Protein AF-A0A7Y3DJR7-F1 (afdb_monomer_lite)

Secondary structure (DSSP, 8-state):
-HHHHHHHHHHHHHHHHHHHHHHHTTSTTT---TTSHHHHHHHS-HHHHHHHHHHHHHHHHHHHHHHHHHHHHHHHHH--HHHHHHHHHHHHHHHHHHHHHHHHHHHHHHHHHTT-----------------B-TTS-B--TT---S--PPPPPPPPPPPPP--------------TTS-EEEEPPTT--HHHHHHHHHHHHH------HHHHHHHHHHHHHHHTTTSTTS-TT---TT-EEEE----

Foldseek 3Di:
DVVLVVLVVVLVVLVVQLVVLVVVCPDPLQPQPPVCNPVCVVPHDPVSVVVNVVSVVSNVVSVVVNVVSVLVNCVVVVPDPVSVVVCVVCVVVVVVVVVVVVVVVVVVVCVVVVPPDDPPDDDDDDDDDDFDAPPVRDTDDPDDDDPDDDDDDDDDDDDDDDDDDDPPPPPPPQPALQAKDKDFDAPPDALLVVLQVVCCSN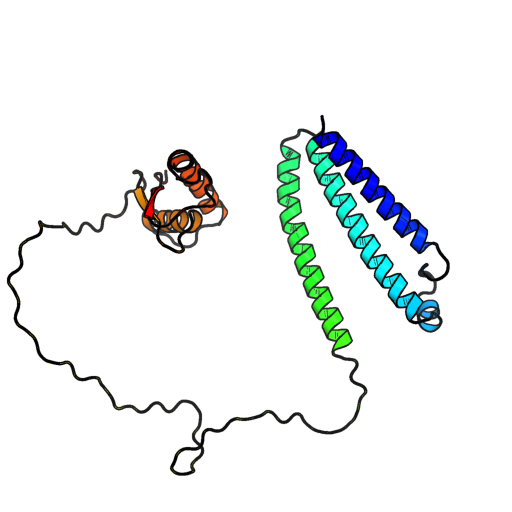VVDHDDDPVVSVVQ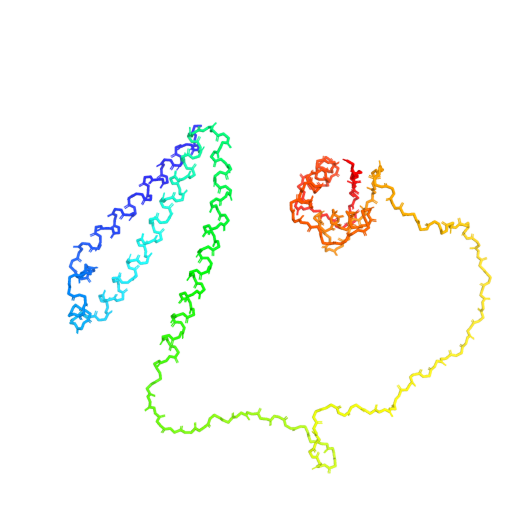SVVQCVQCCVPAPVSDSRDHDGRGMGIRHRDD

Structure (mmCIF, N/CA/C/O backbone):
data_AF-A0A7Y3DJR7-F1
#
_entry.id   AF-A0A7Y3DJR7-F1
#
loop_
_atom_site.group_PDB
_atom_site.id
_atom_site.type_symbol
_atom_site.label_atom_id
_atom_site.label_alt_id
_atom_site.label_comp_id
_atom_site.label_asym_id
_atom_site.label_entity_id
_atom_site.label_seq_id
_atom_site.pdbx_PDB_ins_code
_atom_site.Cartn_x
_atom_site.Cartn_y
_atom_site.Cartn_z
_atom_site.occupancy
_atom_site.B_iso_or_equiv
_atom_site.auth_seq_id
_atom_site.auth_comp_id
_atom_site.auth_asym_id
_atom_site.auth_atom_id
_atom_site.pdbx_PDB_model_num
ATOM 1 N N . MET A 1 1 ? 12.239 11.924 21.133 1.00 58.50 1 MET A N 1
ATOM 2 C CA . MET A 1 1 ? 13.452 12.533 20.530 1.00 58.50 1 MET A CA 1
ATOM 3 C C . MET A 1 1 ? 14.121 11.591 19.525 1.00 58.50 1 MET A C 1
ATOM 5 O O . MET A 1 1 ? 14.397 12.002 18.408 1.00 58.50 1 MET A O 1
ATOM 9 N N . THR A 1 2 ? 14.332 10.323 19.886 1.00 72.81 2 THR A N 1
ATOM 10 C CA . THR A 1 2 ? 15.002 9.284 19.077 1.00 72.81 2 THR A CA 1
ATOM 11 C C . THR A 1 2 ? 14.312 8.946 17.753 1.00 72.81 2 THR A C 1
ATOM 13 O O . THR A 1 2 ? 14.984 8.724 16.754 1.00 72.81 2 THR A O 1
ATOM 16 N N . GLU A 1 3 ? 12.983 8.942 17.712 1.00 70.38 3 GLU A N 1
ATOM 17 C CA . GLU A 1 3 ? 12.221 8.536 16.522 1.00 70.38 3 GLU A CA 1
ATOM 18 C C . GLU A 1 3 ? 12.285 9.559 15.378 1.00 70.38 3 GLU A C 1
ATOM 20 O O . GLU A 1 3 ? 12.526 9.198 14.229 1.00 70.38 3 GLU A O 1
ATOM 25 N N . ARG A 1 4 ? 12.201 10.857 15.703 1.00 72.12 4 ARG A N 1
ATOM 26 C CA . ARG A 1 4 ? 12.395 11.940 14.724 1.00 72.12 4 ARG A CA 1
ATOM 27 C C . ARG A 1 4 ? 13.805 11.923 14.135 1.00 72.12 4 ARG A C 1
ATOM 29 O O . ARG A 1 4 ? 13.947 12.093 12.933 1.00 72.12 4 ARG A O 1
ATOM 36 N N . LEU A 1 5 ? 14.817 11.651 14.965 1.00 76.25 5 LEU A N 1
ATOM 37 C CA . LEU A 1 5 ? 16.216 11.561 14.537 1.00 76.25 5 LEU A CA 1
ATOM 38 C C . LEU A 1 5 ? 16.450 10.383 13.573 1.00 76.25 5 LEU A C 1
ATOM 40 O O . LEU A 1 5 ? 17.175 10.517 12.589 1.00 76.25 5 LEU A O 1
ATOM 44 N N . ARG A 1 6 ? 15.801 9.238 13.833 1.00 78.38 6 ARG A N 1
ATOM 45 C CA . ARG A 1 6 ? 15.836 8.061 12.951 1.00 78.38 6 ARG A CA 1
ATOM 46 C C . ARG A 1 6 ? 15.192 8.349 11.598 1.00 78.38 6 ARG A C 1
ATOM 48 O O . ARG A 1 6 ? 15.785 8.020 10.579 1.00 78.38 6 ARG A O 1
ATOM 55 N N . LEU A 1 7 ? 14.033 9.008 11.585 1.00 76.44 7 LEU A N 1
ATOM 56 C CA . LEU A 1 7 ? 13.341 9.384 10.348 1.00 76.44 7 LEU A CA 1
ATOM 57 C C . LEU A 1 7 ? 14.148 10.380 9.514 1.00 76.44 7 LEU A C 1
ATOM 59 O O . LEU A 1 7 ? 14.289 10.193 8.311 1.00 76.44 7 LEU A O 1
ATOM 63 N N . THR A 1 8 ? 14.730 11.405 10.143 1.00 80.56 8 THR A N 1
ATOM 64 C CA . THR A 1 8 ? 15.602 12.350 9.431 1.00 80.56 8 THR A CA 1
ATOM 65 C C . THR A 1 8 ? 16.859 11.675 8.891 1.00 80.56 8 THR A C 1
ATOM 67 O O . THR A 1 8 ? 17.284 11.992 7.784 1.00 80.56 8 THR A O 1
ATOM 70 N N . GLY A 1 9 ? 17.436 10.727 9.639 1.00 81.75 9 GLY A N 1
ATOM 71 C CA . GLY A 1 9 ? 18.583 9.941 9.183 1.00 81.75 9 GLY A CA 1
ATOM 72 C C . GLY A 1 9 ? 18.244 9.049 7.988 1.00 81.75 9 GLY A C 1
ATOM 73 O O . GLY A 1 9 ? 19.009 8.997 7.030 1.00 81.75 9 GLY A O 1
ATOM 74 N N . LEU A 1 10 ? 17.073 8.406 8.009 1.00 79.56 10 LEU A N 1
ATOM 75 C CA . LEU A 1 10 ? 16.581 7.592 6.899 1.00 79.56 10 LEU A CA 1
ATOM 76 C C . LEU A 1 10 ? 16.337 8.442 5.643 1.00 79.56 10 LEU A C 1
ATOM 78 O O . LEU A 1 10 ? 16.779 8.077 4.562 1.00 79.56 10 LEU A O 1
ATOM 82 N N . LEU A 1 11 ? 15.707 9.609 5.793 1.00 80.56 11 LEU A N 1
ATOM 83 C CA . LEU A 1 11 ? 15.418 10.507 4.673 1.00 80.56 11 LEU A CA 1
ATOM 84 C C . LEU A 1 11 ? 16.710 11.061 4.050 1.00 80.56 11 LEU A C 1
ATOM 86 O O . LEU A 1 11 ? 16.848 11.084 2.832 1.00 80.56 11 LEU A O 1
ATOM 90 N N . MET A 1 12 ? 17.693 11.439 4.874 1.00 82.75 12 MET A N 1
ATOM 91 C CA . MET A 1 12 ? 19.033 11.815 4.401 1.00 82.75 12 MET A CA 1
ATOM 92 C C . MET A 1 12 ? 19.701 10.678 3.616 1.00 82.75 12 MET A C 1
ATOM 94 O O . MET A 1 12 ? 20.280 10.924 2.559 1.00 82.75 12 MET A O 1
ATOM 98 N N . LEU A 1 13 ? 19.606 9.440 4.113 1.00 83.94 13 LEU A N 1
ATOM 99 C CA . LEU A 1 13 ? 20.149 8.263 3.437 1.00 83.94 13 LEU A CA 1
ATOM 100 C C . LEU A 1 13 ? 19.464 8.024 2.084 1.00 83.94 13 LEU A C 1
ATOM 102 O O . LEU A 1 13 ? 20.149 7.804 1.092 1.00 83.94 13 LEU A O 1
ATOM 106 N N . GLU A 1 14 ? 18.136 8.106 2.017 1.00 82.75 14 GLU A N 1
ATOM 107 C CA . GLU A 1 14 ? 17.383 7.945 0.767 1.00 82.75 14 GLU A CA 1
ATOM 108 C C . GLU A 1 14 ? 17.747 9.019 -0.264 1.00 82.75 14 GLU A C 1
ATOM 110 O O . GLU A 1 14 ? 17.996 8.702 -1.427 1.00 82.75 14 GLU A O 1
ATOM 115 N N . VAL A 1 15 ? 17.853 10.283 0.161 1.00 86.12 15 VAL A N 1
ATOM 116 C CA . VAL A 1 15 ? 18.316 11.377 -0.708 1.00 86.12 15 VAL A CA 1
ATOM 117 C C . VAL A 1 15 ? 19.737 11.109 -1.204 1.00 86.12 15 VAL A C 1
ATOM 119 O O . VAL A 1 15 ? 20.013 11.311 -2.386 1.00 86.12 15 VAL A O 1
ATOM 122 N N . ALA A 1 16 ? 20.629 10.612 -0.343 1.00 84.44 16 ALA A N 1
ATOM 123 C CA . ALA A 1 16 ? 21.988 10.247 -0.732 1.00 84.44 16 ALA A CA 1
ATOM 124 C C . ALA A 1 16 ? 22.013 9.091 -1.747 1.00 84.44 16 ALA A C 1
ATOM 126 O O . ALA A 1 16 ? 22.785 9.142 -2.702 1.00 84.44 16 ALA A O 1
ATOM 127 N N . VAL A 1 17 ? 21.141 8.088 -1.598 1.00 85.62 17 VAL A N 1
ATOM 128 C CA . VAL A 1 17 ? 20.993 6.981 -2.559 1.00 85.62 17 VAL A CA 1
ATOM 129 C C . VAL A 1 17 ? 20.496 7.489 -3.913 1.00 85.62 17 VAL A C 1
ATOM 131 O O . VAL A 1 17 ? 21.076 7.140 -4.941 1.00 85.62 17 VAL A O 1
ATOM 134 N N . VAL A 1 18 ? 19.477 8.354 -3.937 1.00 84.75 18 VAL A N 1
ATOM 135 C CA . VAL A 1 18 ? 18.977 8.970 -5.180 1.00 84.75 18 VAL A CA 1
ATOM 136 C C . VAL A 1 18 ? 20.064 9.817 -5.845 1.00 84.75 18 VAL A C 1
ATOM 138 O O . VAL A 1 18 ? 20.279 9.698 -7.050 1.00 84.75 18 VAL A O 1
ATOM 141 N N . ALA A 1 19 ? 20.787 10.633 -5.073 1.00 84.12 19 ALA A N 1
ATOM 142 C CA . ALA A 1 19 ? 21.891 11.442 -5.582 1.00 84.12 19 ALA A CA 1
ATOM 143 C C . ALA A 1 19 ? 23.037 10.575 -6.130 1.00 84.12 19 ALA A C 1
ATOM 145 O O . ALA A 1 19 ? 23.585 10.885 -7.186 1.00 84.12 19 ALA A O 1
ATOM 146 N N . GLY A 1 20 ? 23.361 9.466 -5.459 1.00 83.81 20 GLY A N 1
ATOM 147 C CA . GLY A 1 20 ? 24.352 8.492 -5.914 1.00 83.81 20 GLY A CA 1
ATOM 148 C C . GLY A 1 20 ? 23.952 7.825 -7.230 1.00 83.81 20 GLY A C 1
ATOM 149 O O . GLY A 1 20 ? 24.739 7.820 -8.174 1.00 83.81 20 GLY A O 1
ATOM 150 N N . LEU A 1 21 ? 22.710 7.343 -7.337 1.00 83.69 21 LEU A N 1
ATOM 151 C CA . LEU A 1 21 ? 22.169 6.750 -8.568 1.00 83.69 21 LEU A CA 1
ATOM 152 C C . LEU A 1 21 ? 22.123 7.760 -9.722 1.00 83.69 21 LEU A C 1
ATOM 154 O O . LEU A 1 21 ? 22.490 7.429 -10.846 1.00 83.69 21 LEU A O 1
ATOM 158 N N . HIS A 1 22 ? 21.735 9.006 -9.445 1.00 82.75 22 HIS A N 1
ATOM 159 C CA . HIS A 1 22 ? 21.742 10.080 -10.439 1.00 82.75 22 HIS A CA 1
ATOM 160 C C . HIS A 1 22 ? 23.169 10.485 -10.846 1.00 82.75 22 HIS A C 1
ATOM 162 O O . HIS A 1 22 ? 23.405 10.915 -11.975 1.00 82.75 22 HIS A O 1
ATOM 168 N N . SER A 1 23 ? 24.145 10.386 -9.945 1.00 79.62 23 SER A N 1
ATOM 169 C CA . SER A 1 23 ? 25.546 10.587 -10.318 1.00 79.62 23 SER A CA 1
ATOM 170 C C . SER A 1 23 ? 26.041 9.452 -11.212 1.00 79.62 23 SER A C 1
ATOM 172 O O . SER A 1 23 ? 26.787 9.713 -12.150 1.00 79.62 23 SER A O 1
ATOM 174 N N . LEU A 1 24 ? 25.606 8.215 -10.953 1.00 79.00 24 LEU A N 1
ATOM 175 C CA . LEU A 1 24 ? 25.984 7.042 -11.739 1.00 79.00 24 LEU A CA 1
ATOM 176 C C . LEU A 1 24 ? 25.376 7.072 -13.148 1.00 79.00 24 LEU A C 1
ATOM 178 O O . LEU A 1 24 ? 26.043 6.699 -14.105 1.00 79.00 24 LEU A O 1
ATOM 182 N N . SER A 1 25 ? 24.155 7.599 -13.297 1.00 75.81 25 SER A N 1
ATOM 183 C CA . SER A 1 25 ? 23.506 7.765 -14.606 1.00 75.81 25 SER A CA 1
ATOM 184 C C . SER A 1 25 ? 24.139 8.840 -15.496 1.00 75.81 25 SER A C 1
ATOM 186 O O . SER A 1 25 ? 23.825 8.909 -16.680 1.00 75.81 25 SER A O 1
ATOM 188 N N . ARG A 1 26 ? 25.018 9.690 -14.945 1.00 77.31 26 ARG A N 1
ATOM 189 C CA . ARG A 1 26 ? 25.799 10.679 -15.707 1.00 77.31 26 ARG A CA 1
ATOM 190 C C . ARG A 1 26 ? 27.155 10.153 -16.175 1.00 77.31 26 ARG A C 1
ATOM 192 O O . ARG A 1 26 ? 27.842 10.880 -16.884 1.00 77.31 26 ARG A O 1
ATOM 199 N N . LEU A 1 27 ? 27.561 8.954 -15.753 1.00 75.75 27 LEU A N 1
ATOM 200 C CA . LEU A 1 27 ? 28.805 8.344 -16.214 1.00 75.75 27 LEU A CA 1
ATOM 201 C C . LEU A 1 27 ? 28.631 7.809 -17.638 1.00 75.75 27 LEU A C 1
ATOM 203 O O . LEU A 1 27 ? 27.584 7.248 -17.982 1.00 75.75 27 LEU A O 1
ATOM 207 N N . ASP A 1 28 ? 29.674 7.984 -18.448 1.00 61.22 28 ASP A N 1
ATOM 208 C CA . ASP A 1 28 ? 29.735 7.465 -19.812 1.00 61.22 28 ASP A CA 1
ATOM 209 C C . ASP A 1 28 ? 29.505 5.942 -19.791 1.00 61.22 28 ASP A C 1
ATOM 211 O O . ASP A 1 28 ? 30.170 5.219 -19.050 1.00 61.22 28 ASP A O 1
ATOM 215 N N . GLY A 1 29 ? 28.505 5.477 -20.549 1.00 62.31 29 GLY A N 1
ATOM 216 C CA . GLY A 1 29 ? 28.035 4.081 -20.568 1.00 62.31 29 GLY A CA 1
ATOM 217 C C . GLY A 1 29 ? 26.617 3.877 -20.016 1.00 62.31 29 GLY A C 1
ATOM 218 O O . GLY A 1 29 ? 25.890 3.028 -20.516 1.00 62.31 29 GLY A O 1
ATOM 219 N N . PHE A 1 30 ? 26.155 4.703 -19.067 1.00 61.75 30 PHE A N 1
ATOM 220 C CA . PHE A 1 30 ? 24.808 4.563 -18.468 1.00 61.75 30 PHE A CA 1
ATOM 221 C C . PHE A 1 30 ? 23.838 5.700 -18.822 1.00 61.75 30 PHE A C 1
ATOM 223 O O . PHE A 1 30 ? 22.642 5.625 -18.520 1.00 61.75 30 PHE A O 1
ATOM 230 N N . ALA A 1 31 ? 24.340 6.765 -19.451 1.00 68.19 31 ALA A N 1
ATOM 231 C CA . ALA A 1 31 ? 23.543 7.908 -19.872 1.00 68.19 31 ALA A CA 1
ATOM 232 C C . ALA A 1 31 ? 22.746 7.580 -21.147 1.00 68.19 31 ALA A C 1
ATOM 234 O O . ALA A 1 31 ? 23.286 7.554 -22.252 1.00 68.19 31 ALA A O 1
ATOM 235 N N . VAL A 1 32 ? 21.439 7.354 -20.993 1.00 72.25 32 VAL A N 1
ATOM 236 C CA . VAL A 1 32 ? 20.521 7.152 -22.124 1.00 72.25 32 VAL A CA 1
ATOM 237 C C . VAL A 1 32 ? 20.411 8.450 -22.928 1.00 72.25 32 VAL A C 1
ATOM 239 O O . VAL A 1 32 ? 19.949 9.474 -22.416 1.00 72.25 32 VAL A O 1
ATOM 242 N N . GLN A 1 33 ? 20.814 8.411 -24.199 1.00 77.38 33 GLN A N 1
ATOM 243 C CA . GLN A 1 33 ? 20.652 9.532 -25.126 1.00 77.38 33 GLN A CA 1
ATOM 244 C C . GLN A 1 33 ? 19.205 9.583 -25.624 1.00 77.38 33 GLN A C 1
ATOM 246 O O . GLN A 1 33 ? 18.843 8.978 -26.628 1.00 77.38 33 GLN A O 1
ATOM 251 N N . TRP A 1 34 ? 18.354 10.309 -24.896 1.00 78.06 34 TRP A N 1
ATOM 252 C CA . TRP A 1 34 ? 16.924 10.428 -25.203 1.00 78.06 34 TRP A CA 1
ATOM 253 C C . TRP A 1 34 ? 16.620 11.114 -26.544 1.00 78.06 34 TRP A C 1
ATOM 255 O O . TRP A 1 34 ? 15.525 10.930 -27.068 1.00 78.06 34 TRP A O 1
ATOM 265 N N . SER A 1 35 ? 17.556 11.896 -27.094 1.00 80.94 35 SER A N 1
ATOM 266 C CA . SER A 1 35 ? 17.406 12.548 -28.404 1.00 80.94 35 SER A CA 1
ATOM 267 C C . SER A 1 35 ? 17.472 11.557 -29.564 1.00 80.94 35 SER A C 1
ATOM 269 O O . SER A 1 35 ? 16.704 11.682 -30.511 1.00 80.94 35 SER A O 1
ATOM 271 N N . ASP A 1 36 ? 18.336 10.546 -29.450 1.00 81.31 36 ASP A N 1
ATOM 272 C CA . ASP A 1 36 ? 18.703 9.624 -30.530 1.00 81.31 36 ASP A CA 1
ATOM 273 C C . ASP A 1 36 ? 18.624 8.171 -30.047 1.00 81.31 36 ASP A C 1
ATOM 275 O O . ASP A 1 36 ? 19.484 7.336 -30.330 1.00 81.31 36 ASP A O 1
ATOM 279 N N . PHE A 1 37 ? 17.567 7.868 -29.288 1.00 81.75 37 PHE A N 1
ATOM 280 C CA . PHE A 1 37 ? 17.385 6.588 -28.599 1.00 81.75 37 PHE A CA 1
ATOM 281 C C . PHE A 1 37 ? 17.558 5.372 -29.521 1.00 81.75 37 PHE A C 1
ATOM 283 O O . PHE A 1 37 ? 18.167 4.387 -29.116 1.00 81.75 37 PHE A O 1
ATOM 290 N N . GLY A 1 38 ? 17.061 5.449 -30.763 1.00 80.25 38 GLY A N 1
ATOM 291 C CA . GLY A 1 38 ? 17.183 4.360 -31.738 1.00 80.25 38 GLY A CA 1
ATOM 292 C C . GLY A 1 38 ? 18.631 4.093 -32.154 1.00 80.25 38 GLY A C 1
ATOM 293 O O . GLY A 1 38 ? 19.086 2.959 -32.108 1.00 80.25 38 GLY A O 1
ATOM 294 N N . GLN A 1 39 ? 19.385 5.146 -32.474 1.00 82.00 39 GLN A N 1
ATOM 295 C CA . GLN A 1 39 ? 20.788 5.020 -32.869 1.00 82.00 39 GLN A CA 1
ATOM 296 C C . GLN A 1 39 ? 21.674 4.577 -31.699 1.00 82.00 39 GLN A C 1
ATOM 298 O O . GLN A 1 39 ? 22.600 3.790 -31.887 1.00 82.00 39 GLN A O 1
ATOM 303 N N . TRP A 1 40 ? 21.393 5.068 -30.492 1.00 84.56 40 TRP A N 1
ATOM 304 C CA . TRP A 1 40 ? 22.060 4.619 -29.273 1.00 84.56 40 TRP A CA 1
ATOM 305 C C . TRP A 1 40 ? 21.804 3.130 -29.028 1.00 84.56 40 TRP A C 1
ATOM 307 O O . TRP A 1 40 ? 22.756 2.376 -28.886 1.00 84.56 40 TRP A O 1
ATOM 317 N N . LEU A 1 41 ? 20.548 2.679 -29.084 1.00 83.69 41 LEU A N 1
ATOM 318 C CA . LEU A 1 41 ? 20.203 1.273 -28.870 1.00 83.69 41 LEU A CA 1
ATOM 319 C C . LEU A 1 41 ? 20.872 0.339 -29.892 1.00 83.69 41 LEU A C 1
ATOM 321 O O . LEU A 1 41 ? 21.310 -0.746 -29.522 1.00 83.69 41 LEU A O 1
ATOM 325 N N . ASP A 1 42 ? 20.983 0.777 -31.149 1.00 85.44 42 ASP A N 1
ATOM 326 C CA . ASP A 1 42 ? 21.595 -0.007 -32.227 1.00 85.44 42 ASP A CA 1
ATOM 327 C C . ASP A 1 42 ? 23.134 -0.054 -32.154 1.00 85.44 42 ASP A C 1
ATOM 329 O O . ASP A 1 42 ? 23.751 -0.990 -32.663 1.00 85.44 42 ASP A O 1
ATOM 333 N N . SER A 1 43 ? 23.771 0.955 -31.547 1.00 87.44 43 SER A N 1
ATOM 334 C CA . SER A 1 43 ? 25.239 1.074 -31.459 1.00 87.44 43 SER A CA 1
ATOM 335 C C . SER A 1 43 ? 25.824 0.744 -30.085 1.00 87.44 43 SER A C 1
ATOM 337 O O . SER A 1 43 ? 27.027 0.490 -29.983 1.00 87.44 43 SER A O 1
ATOM 339 N N . SER A 1 44 ? 25.004 0.727 -29.034 1.00 85.56 44 SER A N 1
ATOM 340 C CA . SER A 1 44 ? 25.441 0.447 -27.671 1.00 85.56 44 SER A CA 1
ATOM 341 C C . SER A 1 44 ? 25.674 -1.048 -27.434 1.00 85.56 44 SER A C 1
ATOM 343 O O . SER A 1 44 ? 24.878 -1.886 -27.866 1.00 85.56 44 SER A O 1
ATOM 345 N N . PRO A 1 45 ? 26.735 -1.411 -26.691 1.00 86.38 45 PRO A N 1
ATOM 346 C CA . PRO A 1 45 ? 26.914 -2.764 -26.183 1.00 86.38 45 PRO A CA 1
ATOM 347 C C . PRO A 1 45 ? 25.696 -3.226 -25.371 1.00 86.38 45 PRO A C 1
ATOM 349 O O . PRO A 1 45 ? 25.098 -2.452 -24.623 1.00 86.38 45 PRO A O 1
ATOM 352 N N . TYR A 1 46 ? 25.358 -4.515 -25.460 1.00 81.00 46 TYR A N 1
ATOM 353 C CA . TYR A 1 46 ? 24.226 -5.096 -24.722 1.00 81.00 46 TYR A CA 1
ATOM 354 C C . TYR A 1 46 ? 24.354 -4.910 -23.198 1.00 81.00 46 TYR A C 1
ATOM 356 O O . TYR A 1 46 ? 23.347 -4.752 -22.507 1.00 81.00 46 TYR A O 1
ATOM 364 N N . GLU A 1 47 ? 25.583 -4.900 -22.676 1.00 80.50 47 GLU A N 1
ATOM 365 C CA . GLU A 1 47 ? 25.894 -4.715 -21.252 1.00 80.50 47 GLU A CA 1
ATOM 366 C C . GLU A 1 47 ? 25.464 -3.328 -20.760 1.00 80.50 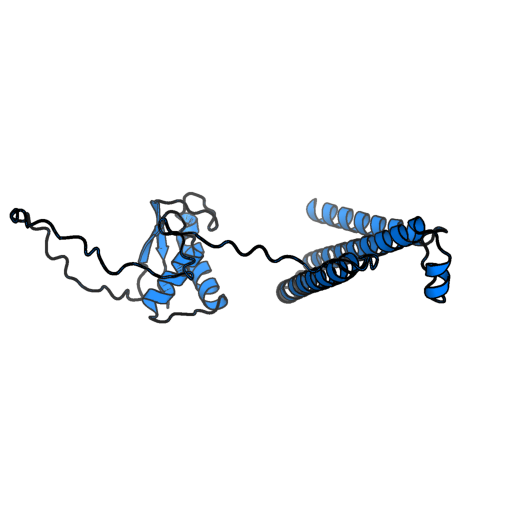47 GLU A C 1
ATOM 368 O O . GLU A 1 47 ? 24.814 -3.211 -19.718 1.00 80.50 47 GLU A O 1
ATOM 373 N N . ASP A 1 48 ? 25.734 -2.300 -21.563 1.00 82.25 48 ASP A N 1
ATOM 374 C CA . ASP A 1 48 ? 25.410 -0.904 -21.267 1.00 82.25 48 ASP A CA 1
ATOM 375 C C . ASP A 1 48 ? 23.896 -0.671 -21.302 1.00 82.25 48 ASP A C 1
ATOM 377 O O . ASP A 1 48 ? 23.335 -0.017 -20.420 1.00 82.25 48 ASP A O 1
ATOM 381 N N . VAL A 1 49 ? 23.202 -1.283 -22.271 1.00 81.31 49 VAL A N 1
ATOM 382 C CA . VAL A 1 49 ? 21.737 -1.210 -22.382 1.00 81.31 49 VAL A CA 1
ATOM 383 C C . VAL A 1 49 ? 21.066 -1.845 -21.163 1.00 81.31 49 VAL A C 1
ATOM 385 O O . VAL A 1 49 ? 20.185 -1.235 -20.549 1.00 81.31 49 VAL A O 1
ATOM 388 N N . VAL A 1 50 ? 21.486 -3.053 -20.771 1.00 82.88 50 VAL A N 1
ATOM 389 C CA . VAL A 1 50 ? 20.929 -3.747 -19.598 1.00 82.88 50 VAL A CA 1
ATOM 390 C C . VAL A 1 50 ? 21.200 -2.954 -18.323 1.00 82.88 50 VAL A C 1
ATOM 392 O O . VAL A 1 50 ? 20.300 -2.788 -17.496 1.00 82.88 50 VAL A O 1
ATOM 395 N N . ALA A 1 51 ? 22.409 -2.422 -18.161 1.00 81.00 51 ALA A N 1
ATOM 396 C CA . ALA A 1 51 ? 22.753 -1.657 -16.977 1.00 81.00 51 ALA A CA 1
ATOM 397 C C . ALA A 1 51 ? 22.013 -0.311 -16.899 1.00 81.00 51 ALA A C 1
ATOM 399 O O . ALA A 1 51 ? 21.557 0.067 -15.818 1.00 81.00 51 ALA A O 1
ATOM 400 N N . ALA A 1 52 ? 21.800 0.374 -18.028 1.00 80.94 52 ALA A N 1
ATOM 401 C CA . ALA A 1 52 ? 20.974 1.578 -18.094 1.00 80.94 52 ALA A CA 1
ATOM 402 C C . ALA A 1 52 ? 19.511 1.292 -17.707 1.00 80.94 52 ALA A C 1
ATOM 404 O O . ALA A 1 52 ? 18.912 2.042 -16.932 1.00 80.94 52 ALA A O 1
ATOM 405 N N . VAL A 1 53 ? 18.942 0.172 -18.170 1.00 81.88 53 VAL A N 1
ATOM 406 C CA . VAL A 1 53 ? 17.589 -0.264 -17.779 1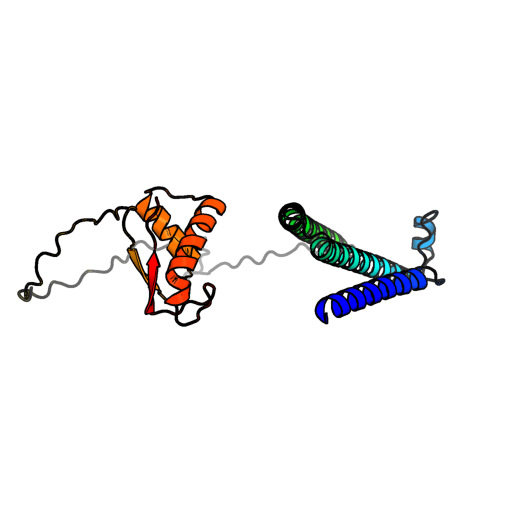.00 81.88 53 VAL A CA 1
ATOM 407 C C . VAL A 1 53 ? 17.519 -0.583 -16.284 1.00 81.88 53 VAL A C 1
ATOM 409 O O . VAL A 1 53 ? 16.607 -0.114 -15.601 1.00 81.88 53 VAL A O 1
ATOM 412 N N . LEU A 1 54 ? 18.488 -1.330 -15.746 1.00 82.50 54 LEU A N 1
ATOM 413 C CA . LEU A 1 54 ? 18.558 -1.627 -14.311 1.00 82.50 54 LEU A CA 1
ATOM 414 C C . LEU A 1 54 ? 18.672 -0.349 -13.473 1.00 82.50 54 LEU A C 1
ATOM 416 O O . LEU A 1 54 ? 18.020 -0.242 -12.434 1.00 82.50 54 LEU A O 1
ATOM 420 N N . LEU A 1 55 ? 19.435 0.642 -13.939 1.00 82.06 55 LEU A N 1
ATOM 421 C CA . LEU A 1 55 ? 19.552 1.943 -13.285 1.00 82.06 55 LEU A CA 1
ATOM 422 C C . LEU A 1 55 ? 18.247 2.735 -13.314 1.00 82.06 55 LEU A C 1
ATOM 424 O O . LEU A 1 55 ? 17.883 3.319 -12.295 1.00 82.06 55 LEU A O 1
ATOM 428 N N . LEU A 1 56 ? 17.508 2.727 -14.426 1.00 81.06 56 LEU A N 1
ATOM 429 C CA . LEU A 1 56 ? 16.186 3.358 -14.499 1.00 81.06 56 LEU A CA 1
ATOM 430 C C . LEU A 1 56 ? 15.200 2.714 -13.520 1.00 81.06 56 LEU A C 1
ATOM 432 O O . LEU A 1 56 ? 14.470 3.423 -12.825 1.00 81.06 56 LEU A O 1
ATOM 436 N N . VAL A 1 57 ? 15.209 1.382 -13.421 1.00 81.06 57 VAL A N 1
ATOM 437 C CA . VAL A 1 57 ? 14.384 0.647 -12.453 1.00 81.06 57 VAL A CA 1
ATOM 438 C C . VAL A 1 57 ? 14.796 0.994 -11.022 1.00 81.06 57 VAL A C 1
ATOM 440 O O . VAL A 1 57 ? 13.938 1.328 -10.204 1.00 81.06 57 VAL A O 1
ATOM 443 N N . ALA A 1 58 ? 16.096 0.983 -10.718 1.00 79.25 58 ALA A N 1
ATOM 444 C CA . ALA A 1 58 ? 16.612 1.345 -9.401 1.00 79.25 58 ALA A CA 1
ATOM 445 C C . ALA A 1 58 ? 16.249 2.789 -9.021 1.00 79.25 58 ALA A C 1
ATOM 447 O O . ALA A 1 58 ? 15.808 3.038 -7.900 1.00 79.25 58 ALA A O 1
ATOM 448 N N . LEU A 1 59 ? 16.361 3.734 -9.958 1.00 81.56 59 LEU A N 1
ATOM 449 C CA . LEU A 1 59 ? 16.012 5.138 -9.749 1.00 81.56 59 LEU A CA 1
ATOM 450 C C . LEU A 1 59 ? 14.505 5.318 -9.528 1.00 81.56 59 LEU A C 1
ATOM 452 O O . LEU A 1 59 ? 14.105 6.076 -8.645 1.00 81.56 59 LEU A O 1
ATOM 456 N N . ALA A 1 60 ? 13.667 4.589 -10.270 1.00 80.56 60 ALA A N 1
ATOM 457 C CA . ALA A 1 60 ? 12.222 4.592 -10.069 1.00 80.56 60 ALA A CA 1
ATOM 458 C C . ALA A 1 60 ? 11.840 4.076 -8.671 1.00 80.56 60 ALA A C 1
ATOM 460 O O . ALA A 1 60 ? 11.024 4.699 -7.988 1.00 80.56 60 ALA A O 1
ATOM 461 N N . ILE A 1 61 ? 12.462 2.981 -8.217 1.00 78.69 61 ILE A N 1
ATOM 462 C CA . ILE A 1 61 ? 12.261 2.432 -6.867 1.00 78.69 61 ILE A CA 1
ATOM 463 C C . ILE A 1 61 ? 12.747 3.424 -5.801 1.00 78.69 61 ILE A C 1
ATOM 465 O O . ILE A 1 61 ? 12.045 3.660 -4.818 1.00 78.69 61 ILE A O 1
ATOM 469 N N . ALA A 1 62 ? 13.912 4.045 -5.997 1.00 76.62 62 ALA A N 1
ATOM 470 C CA . ALA A 1 62 ? 14.476 5.003 -5.050 1.00 76.62 62 ALA A CA 1
ATOM 471 C C . ALA A 1 62 ? 13.604 6.264 -4.908 1.00 76.62 62 ALA A C 1
ATOM 473 O O . ALA A 1 62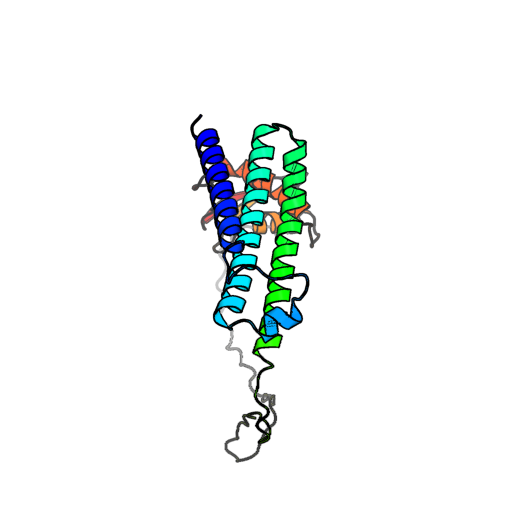 ? 13.315 6.687 -3.790 1.00 76.62 62 ALA A O 1
ATOM 474 N N . TYR A 1 63 ? 13.112 6.830 -6.018 1.00 78.25 63 TYR A N 1
ATOM 475 C CA . TYR A 1 63 ? 12.164 7.950 -5.982 1.00 78.25 63 TYR A CA 1
ATOM 476 C C . TYR A 1 63 ? 10.837 7.568 -5.331 1.00 78.25 63 TYR A C 1
ATOM 478 O O . TYR A 1 63 ? 10.264 8.365 -4.588 1.00 78.25 63 TYR A O 1
ATOM 486 N N . TRP A 1 64 ? 10.345 6.356 -5.592 1.00 80.25 64 TRP A N 1
ATOM 487 C CA . TRP A 1 64 ? 9.137 5.851 -4.952 1.00 80.25 64 TRP A CA 1
ATOM 488 C C . TRP A 1 64 ? 9.289 5.791 -3.428 1.00 80.25 64 TRP A C 1
ATOM 490 O O . TRP A 1 64 ? 8.437 6.315 -2.705 1.00 80.25 64 TRP A O 1
ATOM 500 N N . LEU A 1 65 ? 10.389 5.200 -2.949 1.00 76.81 65 LEU A N 1
ATOM 501 C CA . LEU A 1 65 ? 10.718 5.140 -1.526 1.00 76.81 65 LEU A CA 1
ATOM 502 C C . LEU A 1 65 ? 10.791 6.546 -0.930 1.00 76.81 65 LEU A C 1
ATOM 504 O O . LEU A 1 65 ? 10.042 6.830 0.003 1.00 76.81 65 LEU A O 1
ATOM 508 N N . LEU A 1 66 ? 11.553 7.450 -1.555 1.00 77.38 66 LEU A N 1
ATOM 509 C CA . LEU A 1 66 ? 11.706 8.833 -1.102 1.00 77.38 66 LEU A CA 1
ATOM 510 C C . LEU A 1 66 ? 10.361 9.563 -0.973 1.00 77.38 66 LEU A C 1
ATOM 512 O O . LEU A 1 66 ? 10.109 10.233 0.026 1.00 77.38 66 LEU A O 1
ATOM 516 N N . ILE A 1 67 ? 9.469 9.423 -1.958 1.00 76.62 67 ILE A N 1
ATOM 517 C CA . ILE A 1 67 ? 8.137 10.043 -1.924 1.00 76.62 67 ILE A CA 1
ATOM 518 C C . ILE A 1 67 ? 7.283 9.441 -0.801 1.00 76.62 67 ILE A C 1
ATOM 520 O O . ILE A 1 67 ? 6.591 10.178 -0.095 1.00 76.62 67 ILE A O 1
ATOM 524 N N . SER A 1 68 ? 7.326 8.119 -0.611 1.00 73.44 68 SER A N 1
ATOM 525 C CA . SER A 1 68 ? 6.553 7.440 0.435 1.00 73.44 68 SER A CA 1
ATOM 526 C C . SER A 1 68 ? 7.022 7.822 1.845 1.00 73.44 68 SER A C 1
ATOM 528 O O . SER A 1 68 ? 6.201 8.168 2.700 1.00 73.44 68 SER A O 1
ATOM 530 N N . THR A 1 69 ? 8.338 7.876 2.057 1.00 77.69 69 THR A N 1
ATOM 531 C CA . THR A 1 69 ? 8.978 8.288 3.307 1.00 77.69 69 THR A CA 1
ATOM 532 C C . THR A 1 69 ? 8.739 9.771 3.578 1.00 77.69 69 THR A C 1
ATOM 534 O O . THR A 1 69 ? 8.361 10.137 4.692 1.00 77.69 69 THR A O 1
ATOM 537 N N . ALA A 1 70 ? 8.869 10.638 2.568 1.00 75.69 70 ALA A N 1
ATOM 538 C CA . ALA A 1 70 ? 8.551 12.060 2.688 1.00 75.69 70 ALA A CA 1
ATOM 539 C C . ALA A 1 70 ? 7.065 12.294 3.006 1.00 75.69 70 ALA A C 1
ATOM 541 O O . ALA A 1 70 ? 6.741 13.158 3.820 1.00 75.69 70 ALA A O 1
ATOM 542 N N . GLY A 1 71 ? 6.161 11.496 2.429 1.00 77.25 71 GLY A N 1
ATOM 543 C CA . GLY A 1 71 ? 4.735 11.520 2.756 1.00 77.25 71 GLY A CA 1
ATOM 544 C C . GLY A 1 71 ? 4.459 11.141 4.214 1.00 77.25 71 GLY A C 1
ATOM 545 O O . GLY A 1 71 ? 3.698 11.828 4.897 1.00 77.25 71 GLY A O 1
ATOM 546 N N . TYR A 1 72 ? 5.119 10.095 4.719 1.00 70.25 72 TYR A N 1
ATOM 547 C CA . TYR A 1 72 ? 5.013 9.670 6.118 1.00 70.25 72 TYR A CA 1
ATOM 548 C C . TYR A 1 72 ? 5.600 10.708 7.088 1.00 70.25 72 TYR A C 1
ATOM 550 O O . TYR A 1 72 ? 4.971 11.066 8.086 1.00 70.25 72 TYR A O 1
ATOM 558 N N . ALA A 1 73 ? 6.769 11.264 6.762 1.00 70.75 73 ALA A N 1
ATOM 559 C CA . ALA A 1 73 ? 7.388 12.341 7.526 1.00 70.75 73 ALA A CA 1
ATOM 560 C C . ALA A 1 73 ? 6.512 13.606 7.538 1.00 70.75 73 ALA A C 1
ATOM 562 O O . ALA A 1 73 ? 6.321 14.214 8.591 1.00 70.75 73 ALA A O 1
ATOM 563 N N . GLY A 1 74 ? 5.912 13.963 6.399 1.00 70.69 74 GLY A N 1
ATOM 564 C CA . GLY A 1 74 ? 4.951 15.059 6.290 1.00 70.69 74 GLY A CA 1
ATOM 565 C C . GLY A 1 74 ? 3.722 14.841 7.174 1.00 70.69 74 GLY A C 1
ATOM 566 O O . GLY A 1 74 ? 3.338 15.737 7.923 1.00 70.69 74 GLY A O 1
ATOM 567 N N . ALA A 1 75 ? 3.161 13.629 7.180 1.00 67.81 75 ALA A N 1
ATOM 568 C CA . ALA A 1 75 ? 2.039 13.275 8.051 1.00 67.81 75 ALA A CA 1
ATOM 569 C C . ALA A 1 75 ? 2.371 13.409 9.544 1.00 67.81 75 ALA A C 1
ATOM 571 O O . ALA A 1 75 ? 1.548 13.906 10.314 1.00 67.81 75 ALA A O 1
ATOM 572 N N . LEU A 1 76 ? 3.586 13.036 9.947 1.00 64.06 76 LEU A N 1
ATOM 573 C CA . LEU A 1 76 ? 4.052 13.154 11.330 1.00 64.06 76 LEU A CA 1
ATOM 574 C C . LEU A 1 76 ? 4.310 14.601 11.769 1.00 64.06 76 LEU A C 1
ATOM 576 O O . LEU A 1 76 ? 4.129 14.928 12.942 1.00 64.06 76 LEU A O 1
ATOM 580 N N . VAL A 1 77 ? 4.749 15.468 10.854 1.00 66.69 77 VAL A N 1
ATOM 581 C CA . VAL A 1 77 ? 5.042 16.878 11.155 1.00 66.69 77 VAL A CA 1
ATOM 582 C C . VAL A 1 77 ? 3.773 17.731 11.143 1.00 66.69 77 VAL A C 1
ATOM 584 O O . VAL A 1 77 ? 3.664 18.665 11.935 1.00 66.69 77 VAL A O 1
ATOM 587 N N . SER A 1 78 ? 2.796 17.414 10.290 1.00 69.31 78 SER A N 1
ATOM 588 C CA . SER A 1 78 ? 1.615 18.262 10.101 1.00 69.31 78 SER A CA 1
ATOM 589 C C . SER A 1 78 ? 0.563 18.178 11.210 1.00 69.31 78 SER A C 1
ATOM 591 O O . SER A 1 78 ? -0.267 19.080 11.280 1.00 69.31 78 SER A O 1
ATOM 593 N N . GLY A 1 79 ? 0.556 17.145 12.064 1.00 58.97 79 GLY A N 1
ATOM 594 C CA . GLY A 1 79 ? -0.337 17.061 13.236 1.00 58.97 79 GLY A CA 1
ATOM 595 C C . GLY A 1 79 ? -1.840 17.228 12.944 1.00 58.97 79 GLY A C 1
ATOM 596 O O . GLY A 1 79 ? -2.615 17.509 13.855 1.00 58.97 79 GLY A O 1
ATOM 597 N N . SER A 1 80 ? -2.261 17.098 11.682 1.00 57.56 80 SER A N 1
ATOM 598 C CA . SER A 1 80 ? -3.590 17.478 11.218 1.00 57.56 80 SER A CA 1
ATOM 599 C C . SER A 1 80 ? -4.426 16.233 10.877 1.00 57.56 80 SER A C 1
ATOM 601 O O . SER A 1 80 ? -4.024 15.413 10.045 1.00 57.56 80 SER A O 1
ATOM 603 N N . PRO A 1 81 ? -5.625 16.069 11.471 1.00 53.44 81 PRO A N 1
ATOM 604 C CA . PRO A 1 81 ? -6.454 14.867 11.304 1.00 53.44 81 PRO A CA 1
ATOM 605 C C . PRO A 1 81 ? -6.946 14.640 9.860 1.00 53.44 81 PRO A C 1
ATOM 607 O O . PRO A 1 81 ? -7.400 13.548 9.515 1.00 53.44 81 PRO A O 1
ATOM 610 N N . GLY A 1 82 ? -6.822 15.643 8.982 1.00 52.72 82 GLY A N 1
ATOM 611 C CA . GLY A 1 82 ? -7.128 15.528 7.554 1.00 52.72 82 GLY A CA 1
ATOM 612 C C . GLY A 1 82 ? -6.101 14.713 6.759 1.00 52.72 82 GLY A C 1
ATOM 613 O O . GLY A 1 82 ? -6.477 14.017 5.814 1.00 52.72 82 GLY A O 1
ATOM 614 N N . LEU A 1 83 ? -4.825 14.724 7.161 1.00 51.09 83 LEU A N 1
ATOM 615 C CA . LEU A 1 83 ? -3.767 14.029 6.423 1.00 51.09 83 LEU A CA 1
ATOM 616 C C . LEU A 1 83 ? -3.810 12.507 6.629 1.00 51.09 83 LEU A C 1
ATOM 618 O O . LEU A 1 83 ? -3.476 11.769 5.708 1.00 51.09 83 LEU A O 1
ATOM 622 N N . MET A 1 84 ? -4.316 12.017 7.770 1.00 50.47 84 MET A N 1
ATOM 623 C CA . MET A 1 84 ? -4.566 10.579 7.982 1.00 50.47 84 MET A CA 1
ATOM 624 C C . MET A 1 84 ? -5.687 10.046 7.076 1.00 50.47 84 MET A C 1
ATOM 626 O O . MET A 1 84 ? -5.602 8.918 6.587 1.00 50.47 84 MET A O 1
ATOM 630 N N . ARG A 1 85 ? -6.714 10.860 6.779 1.00 52.97 85 ARG A N 1
ATOM 631 C CA . ARG A 1 85 ? -7.746 10.504 5.786 1.00 52.97 85 ARG A CA 1
ATOM 632 C C . ARG A 1 85 ? -7.174 10.472 4.373 1.00 52.97 85 ARG A C 1
ATOM 634 O O . ARG A 1 85 ? -7.448 9.525 3.642 1.00 52.97 85 ARG A O 1
ATOM 641 N N . ALA A 1 86 ? -6.345 11.451 4.012 1.00 53.22 86 ALA A N 1
ATOM 642 C CA . ALA A 1 86 ? -5.671 11.471 2.716 1.00 53.22 86 ALA A CA 1
ATOM 643 C C . ALA A 1 86 ? -4.701 10.288 2.560 1.00 53.22 86 ALA A C 1
ATOM 645 O O . ALA A 1 86 ? -4.745 9.606 1.544 1.00 53.22 86 ALA A O 1
ATOM 646 N N . ALA A 1 87 ? -3.907 9.964 3.585 1.00 55.06 87 ALA A N 1
ATOM 647 C CA . ALA A 1 87 ? -2.990 8.827 3.568 1.00 55.06 87 ALA A CA 1
ATOM 648 C C . ALA A 1 87 ? -3.723 7.493 3.361 1.00 55.06 87 ALA A C 1
ATOM 650 O O . ALA A 1 87 ? -3.261 6.673 2.573 1.00 55.06 87 ALA A O 1
ATOM 651 N N . ARG A 1 88 ? -4.898 7.296 3.981 1.00 53.62 88 ARG A N 1
ATOM 652 C CA . ARG A 1 88 ? -5.733 6.088 3.814 1.00 53.62 88 ARG A CA 1
ATOM 653 C C . ARG A 1 88 ? -6.421 6.019 2.443 1.00 53.62 88 ARG A C 1
ATOM 655 O O . ARG A 1 88 ? -6.532 4.946 1.859 1.00 53.62 88 ARG A O 1
ATOM 662 N N . ILE A 1 89 ? -6.851 7.166 1.912 1.00 54.09 89 ILE A N 1
ATOM 663 C CA . ILE A 1 89 ? -7.450 7.272 0.571 1.00 54.09 89 ILE A CA 1
ATOM 664 C C . ILE A 1 89 ? -6.394 7.125 -0.521 1.00 54.09 89 ILE A C 1
ATOM 666 O O . ILE A 1 89 ? -6.727 6.673 -1.605 1.00 54.09 89 ILE A O 1
ATOM 670 N N . VAL A 1 90 ? -5.136 7.478 -0.256 1.00 55.94 90 VAL A N 1
ATOM 671 C CA . VAL A 1 90 ? -4.035 7.386 -1.222 1.00 55.94 90 VAL A CA 1
ATOM 672 C C . VAL A 1 90 ? -3.362 6.013 -1.191 1.00 55.94 90 VAL A C 1
ATOM 674 O O . VAL A 1 90 ? -3.021 5.501 -2.253 1.00 55.94 90 VAL A O 1
ATOM 677 N N . THR A 1 91 ? -3.230 5.367 -0.027 1.00 57.94 91 THR A N 1
ATOM 678 C CA . THR A 1 91 ? -2.570 4.047 0.089 1.00 57.94 91 THR A CA 1
ATOM 679 C C . THR A 1 91 ? -3.302 2.946 -0.678 1.00 57.94 91 THR A C 1
ATOM 681 O O . THR A 1 91 ? -2.655 2.196 -1.403 1.00 57.94 91 THR A O 1
ATOM 684 N N . VAL A 1 92 ? -4.637 2.884 -0.627 1.00 55.25 92 VAL A N 1
ATOM 685 C CA . VAL A 1 92 ? -5.425 1.863 -1.350 1.00 55.25 92 VAL A CA 1
ATOM 686 C C . VAL A 1 92 ? -5.288 1.958 -2.886 1.00 55.25 92 VAL A C 1
ATOM 688 O O . VAL A 1 92 ? -4.941 0.957 -3.517 1.00 55.25 92 VAL A O 1
ATOM 691 N N . PRO A 1 93 ? -5.502 3.116 -3.544 1.00 58.12 93 PRO A N 1
ATOM 692 C CA . PRO A 1 93 ? -5.316 3.241 -4.985 1.00 58.12 93 PRO A CA 1
ATOM 693 C C . PRO A 1 93 ? -3.845 3.217 -5.398 1.00 58.12 93 PRO A C 1
ATOM 695 O O . PRO A 1 93 ? -3.568 2.788 -6.512 1.00 58.12 93 PRO A O 1
ATOM 698 N N . ALA A 1 94 ? -2.901 3.647 -4.556 1.00 56.12 94 ALA A N 1
ATOM 699 C CA . ALA A 1 94 ? -1.474 3.557 -4.866 1.00 56.12 94 ALA A CA 1
ATOM 700 C C . ALA A 1 94 ? -1.003 2.098 -4.921 1.00 56.12 94 ALA A C 1
ATOM 702 O O . ALA A 1 94 ? -0.399 1.701 -5.915 1.00 56.12 94 ALA A O 1
ATOM 703 N N . ILE A 1 95 ? -1.362 1.289 -3.915 1.00 61.41 95 ILE A N 1
ATOM 704 C CA . ILE A 1 95 ? -1.076 -0.153 -3.893 1.00 61.41 95 ILE A CA 1
ATOM 705 C C . ILE A 1 95 ? -1.752 -0.827 -5.087 1.00 61.41 95 ILE A C 1
ATOM 707 O O . ILE A 1 95 ? -1.092 -1.525 -5.849 1.00 61.41 95 ILE A O 1
ATOM 711 N N . ARG A 1 96 ? -3.034 -0.530 -5.338 1.00 60.19 96 ARG A N 1
ATOM 712 C CA . ARG A 1 96 ? -3.773 -1.108 -6.468 1.00 60.19 96 ARG A CA 1
ATOM 713 C C . ARG A 1 96 ? -3.159 -0.746 -7.825 1.00 60.19 96 ARG A C 1
ATOM 715 O O . ARG A 1 96 ? -3.047 -1.613 -8.686 1.00 60.19 96 ARG A O 1
ATOM 722 N N . ARG A 1 97 ? -2.700 0.497 -8.014 1.00 64.94 97 ARG A N 1
ATOM 723 C CA . ARG A 1 97 ? -1.988 0.925 -9.235 1.00 64.94 97 ARG A CA 1
ATOM 724 C C . ARG A 1 97 ? -0.640 0.223 -9.384 1.00 64.94 97 ARG A C 1
ATOM 726 O O . ARG A 1 97 ? -0.249 -0.064 -10.508 1.00 64.94 97 ARG A O 1
ATOM 733 N N . LEU A 1 98 ? 0.050 -0.067 -8.285 1.00 65.88 98 LEU A N 1
ATOM 734 C CA . LEU A 1 98 ? 1.314 -0.804 -8.282 1.00 65.88 98 LEU A CA 1
ATOM 735 C C . LEU A 1 98 ? 1.121 -2.273 -8.641 1.00 65.88 98 LEU A C 1
ATOM 737 O O . LEU A 1 98 ? 1.800 -2.755 -9.540 1.00 65.88 98 LEU A O 1
ATOM 741 N N . THR A 1 99 ? 0.159 -2.958 -8.020 1.00 70.88 99 THR A N 1
ATOM 742 C CA . THR A 1 99 ? -0.155 -4.356 -8.344 1.00 70.88 99 THR A CA 1
ATOM 743 C C . THR A 1 99 ? -0.602 -4.487 -9.797 1.00 70.88 99 THR A C 1
ATOM 745 O O . THR A 1 99 ? -0.138 -5.370 -10.509 1.00 70.88 99 THR A O 1
ATOM 748 N N . GLN A 1 100 ? -1.443 -3.564 -10.276 1.00 62.88 100 GLN A N 1
ATOM 749 C CA . GLN A 1 100 ? -1.912 -3.570 -11.663 1.00 62.88 100 GLN A CA 1
ATOM 750 C C . GLN A 1 100 ? -0.793 -3.279 -12.667 1.00 62.88 100 GLN A C 1
ATOM 752 O O . GLN A 1 100 ? -0.740 -3.914 -13.716 1.00 62.88 100 GLN A O 1
ATOM 757 N N . ARG A 1 101 ? 0.125 -2.355 -12.358 1.00 65.38 101 ARG A N 1
ATOM 758 C CA . ARG A 1 101 ? 1.280 -2.071 -13.223 1.00 65.38 101 ARG A CA 1
ATOM 759 C C . ARG A 1 101 ? 2.300 -3.201 -13.200 1.00 65.38 101 ARG A C 1
ATOM 761 O O . ARG A 1 101 ? 2.803 -3.549 -14.255 1.00 65.38 101 ARG A O 1
ATOM 768 N N . ALA A 1 102 ? 2.566 -3.802 -12.043 1.00 70.88 102 ALA A N 1
ATOM 769 C CA . ALA A 1 102 ? 3.458 -4.951 -11.925 1.00 70.88 102 ALA A CA 1
ATOM 770 C C . ALA A 1 102 ? 2.915 -6.166 -12.685 1.00 70.88 102 ALA A C 1
ATOM 772 O O . ALA A 1 102 ? 3.671 -6.819 -13.393 1.00 70.88 102 ALA A O 1
ATOM 773 N N . LEU A 1 103 ? 1.604 -6.421 -12.609 1.00 74.12 103 LEU A N 1
ATOM 774 C CA . LEU A 1 103 ? 0.946 -7.469 -13.386 1.00 74.12 103 LEU A CA 1
ATOM 775 C C . LEU A 1 103 ? 1.003 -7.172 -14.890 1.00 74.12 103 LEU A C 1
ATOM 777 O O . LEU A 1 103 ? 1.366 -8.039 -15.674 1.00 74.12 103 LEU A O 1
ATOM 781 N N . ALA A 1 104 ? 0.697 -5.940 -15.305 1.00 65.69 104 ALA A N 1
ATOM 782 C CA . ALA A 1 104 ? 0.769 -5.553 -16.714 1.00 65.69 104 ALA A CA 1
ATOM 783 C C . ALA A 1 104 ? 2.201 -5.644 -17.266 1.00 65.69 104 ALA A C 1
ATOM 785 O O . ALA A 1 104 ? 2.397 -6.118 -18.381 1.00 65.69 104 ALA A O 1
ATOM 786 N N . ILE A 1 105 ? 3.202 -5.239 -16.477 1.00 69.62 105 ILE A N 1
ATOM 787 C CA . ILE A 1 105 ? 4.619 -5.352 -16.830 1.00 69.62 105 ILE A CA 1
ATOM 788 C C . ILE A 1 105 ? 5.056 -6.819 -16.838 1.00 69.62 105 ILE A C 1
ATOM 790 O O . ILE A 1 105 ? 5.780 -7.196 -17.748 1.00 69.62 105 ILE A O 1
ATOM 794 N N . SER A 1 106 ? 4.609 -7.671 -15.906 1.00 61.69 106 SER A N 1
ATOM 795 C CA . SER A 1 106 ? 4.972 -9.096 -15.936 1.00 61.69 106 SER A CA 1
ATOM 796 C C . SER A 1 106 ? 4.357 -9.808 -17.137 1.00 61.69 106 SER A C 1
ATOM 798 O O . SER A 1 106 ? 5.044 -10.594 -17.779 1.00 61.69 106 SER A O 1
ATOM 800 N N . ILE A 1 107 ? 3.115 -9.476 -17.505 1.00 69.12 107 ILE A N 1
ATOM 801 C CA . ILE A 1 107 ? 2.471 -9.983 -18.721 1.00 69.12 107 ILE A CA 1
ATOM 802 C C . ILE A 1 107 ? 3.221 -9.485 -19.959 1.00 69.12 107 ILE A C 1
ATOM 804 O O . ILE A 1 107 ? 3.517 -10.279 -20.843 1.00 69.12 107 ILE A O 1
ATOM 808 N N . ALA A 1 108 ? 3.572 -8.198 -20.019 1.00 64.38 108 ALA A N 1
ATOM 809 C CA . ALA A 1 108 ? 4.288 -7.625 -21.157 1.00 64.38 108 ALA A CA 1
ATOM 810 C C . ALA A 1 108 ? 5.707 -8.197 -21.304 1.00 64.38 108 ALA A C 1
ATOM 812 O O . ALA A 1 108 ? 6.091 -8.598 -22.398 1.00 64.38 108 ALA A O 1
ATOM 813 N N . VAL A 1 109 ? 6.466 -8.303 -20.208 1.00 64.69 109 VAL A N 1
ATOM 814 C CA . VAL A 1 109 ? 7.796 -8.931 -20.194 1.00 64.69 109 VAL A CA 1
ATOM 815 C C . VAL A 1 109 ? 7.671 -10.406 -20.556 1.00 64.69 109 VAL A C 1
ATOM 817 O O . VAL A 1 109 ? 8.391 -10.866 -21.428 1.00 64.69 109 VAL A O 1
ATOM 820 N N . SER A 1 110 ? 6.709 -11.137 -19.988 1.00 54.28 110 SER A N 1
ATOM 821 C CA . SER A 1 110 ? 6.475 -12.544 -20.330 1.00 54.28 110 SER A CA 1
ATOM 822 C C . SER A 1 110 ? 6.057 -12.740 -21.791 1.00 54.28 110 SER A C 1
ATOM 824 O O . SER A 1 110 ? 6.432 -13.745 -22.389 1.00 54.28 110 SER A O 1
ATOM 826 N N . ALA A 1 111 ? 5.313 -11.804 -22.384 1.00 61.38 111 ALA A N 1
ATOM 827 C CA . ALA A 1 111 ? 4.945 -11.841 -23.797 1.00 61.38 111 ALA A CA 1
ATOM 828 C C . ALA A 1 111 ? 6.149 -11.565 -24.714 1.00 61.38 111 ALA A C 1
ATOM 830 O O . ALA A 1 111 ? 6.259 -12.174 -25.779 1.00 61.38 111 ALA A O 1
ATOM 831 N N . VAL A 1 112 ? 7.073 -10.698 -24.289 1.00 58.00 112 VAL A N 1
ATOM 832 C CA . VAL A 1 112 ? 8.314 -10.406 -25.019 1.00 58.00 112 VAL A CA 1
ATOM 833 C C . VAL A 1 112 ? 9.306 -11.569 -24.903 1.00 58.00 112 VAL A C 1
ATOM 835 O O . VAL A 1 112 ? 9.834 -12.006 -25.920 1.00 58.00 112 VAL A O 1
ATOM 838 N N . THR A 1 113 ? 9.501 -12.155 -23.716 1.00 53.06 113 THR A N 1
ATOM 839 C CA . THR A 1 113 ? 10.395 -13.316 -23.529 1.00 53.06 113 THR A CA 1
ATOM 840 C C . THR A 1 113 ? 9.815 -14.606 -24.122 1.00 53.06 113 THR A C 1
ATOM 842 O O . THR A 1 113 ? 10.566 -15.470 -24.562 1.00 53.06 113 THR A O 1
ATOM 845 N N . GLY A 1 114 ? 8.485 -14.735 -24.182 1.00 46.12 114 GLY A N 1
ATOM 846 C CA . GLY A 1 114 ? 7.792 -15.880 -24.783 1.00 46.12 114 GLY A CA 1
ATOM 847 C C . GLY A 1 114 ? 7.731 -15.872 -26.315 1.00 46.12 114 GLY A C 1
ATOM 848 O O . GLY A 1 114 ? 7.337 -16.876 -26.899 1.00 46.12 114 GLY A O 1
ATOM 849 N N . SER A 1 115 ? 8.128 -14.772 -26.968 1.00 45.62 115 SER A N 1
ATOM 850 C CA . SER A 1 115 ? 8.009 -14.609 -28.428 1.00 45.62 115 SER A CA 1
ATOM 851 C C . SER A 1 115 ? 9.346 -14.542 -29.172 1.00 45.62 115 SER A C 1
ATOM 853 O O . SER A 1 115 ? 9.349 -14.372 -30.388 1.00 45.62 115 SER A O 1
ATOM 855 N N . VAL A 1 116 ? 10.484 -14.736 -28.497 1.00 43.62 116 VAL A N 1
ATOM 856 C CA . VAL A 1 116 ? 11.779 -14.940 -29.173 1.00 43.62 116 VAL A CA 1
ATOM 857 C C . VAL A 1 116 ? 12.042 -16.440 -29.320 1.00 43.62 116 VAL A C 1
ATOM 859 O O . VAL A 1 116 ? 13.035 -16.978 -28.840 1.00 43.62 116 VAL A O 1
ATOM 862 N N . ALA A 1 117 ? 11.118 -17.143 -29.975 1.00 40.38 117 ALA A N 1
ATOM 863 C CA . ALA A 1 117 ? 11.453 -18.419 -30.586 1.00 40.38 117 ALA A CA 1
ATOM 864 C C . ALA A 1 117 ? 12.115 -18.098 -31.935 1.00 40.38 117 ALA A C 1
ATOM 866 O O . ALA A 1 117 ? 11.467 -17.467 -32.777 1.00 40.38 117 ALA A O 1
ATOM 867 N N . PRO A 1 118 ? 13.381 -18.486 -32.188 1.00 42.09 118 PRO A N 1
ATOM 868 C CA . PRO A 1 118 ? 13.874 -18.478 -33.554 1.00 42.09 118 PRO A CA 1
ATOM 869 C C . PRO A 1 118 ? 12.935 -19.382 -34.354 1.00 42.09 118 PRO A C 1
ATOM 871 O O . PRO A 1 118 ? 12.629 -20.493 -33.923 1.00 42.09 118 PRO A O 1
ATOM 874 N N . ALA A 1 119 ? 12.418 -18.887 -35.476 1.00 42.53 119 ALA A N 1
ATOM 875 C CA . ALA A 1 119 ? 11.546 -19.655 -36.348 1.00 42.53 119 ALA A CA 1
ATOM 876 C C . ALA A 1 119 ? 12.322 -20.855 -36.916 1.00 42.53 119 ALA A C 1
ATOM 878 O O . ALA A 1 119 ? 12.945 -20.773 -37.970 1.00 42.53 119 ALA A O 1
ATOM 879 N N . ILE A 1 120 ? 12.290 -21.975 -36.197 1.00 42.69 120 ILE A N 1
ATOM 880 C CA . ILE A 1 120 ? 12.633 -23.292 -36.715 1.00 42.69 120 ILE A CA 1
ATOM 881 C C . ILE A 1 120 ? 11.313 -23.896 -37.176 1.00 42.69 120 ILE A C 1
ATOM 883 O O . ILE A 1 120 ? 10.477 -24.312 -36.376 1.00 42.69 120 ILE A O 1
ATOM 887 N N . ALA A 1 121 ? 11.085 -23.862 -38.485 1.00 47.72 121 ALA A N 1
ATOM 888 C CA . ALA A 1 121 ? 9.969 -24.556 -39.098 1.00 47.72 121 ALA A CA 1
ATOM 889 C C . ALA A 1 121 ? 10.117 -26.066 -38.847 1.00 47.72 121 ALA A C 1
ATOM 891 O O . ALA A 1 121 ? 11.048 -26.684 -39.360 1.00 47.72 121 ALA A O 1
ATOM 892 N N . GLY A 1 122 ? 9.200 -26.664 -38.081 1.00 38.94 122 GLY A N 1
ATOM 893 C CA . GLY A 1 122 ? 9.093 -28.120 -37.998 1.00 38.94 122 GLY A CA 1
ATOM 894 C C . GLY A 1 122 ? 8.323 -28.652 -36.791 1.00 38.94 122 GLY A C 1
ATOM 895 O O . GLY A 1 122 ? 8.871 -28.721 -35.700 1.00 38.94 122 GLY A O 1
ATOM 896 N N . GLY A 1 123 ? 7.102 -29.137 -37.037 1.00 36.41 123 GLY A N 1
ATOM 897 C CA . GLY A 1 123 ? 6.437 -30.143 -36.198 1.00 36.41 123 GLY A CA 1
ATOM 898 C C . GLY A 1 123 ? 5.325 -29.610 -35.296 1.00 36.41 123 GLY A C 1
ATOM 899 O O . GLY A 1 123 ? 5.576 -28.898 -34.334 1.00 36.41 123 GLY A O 1
ATOM 900 N N . ALA A 1 124 ? 4.086 -29.980 -35.617 1.00 39.09 124 ALA A N 1
ATOM 901 C CA . ALA A 1 124 ? 2.897 -29.703 -34.824 1.00 39.09 124 ALA A CA 1
ATOM 902 C C . ALA A 1 124 ? 3.006 -30.279 -33.399 1.00 39.09 124 ALA A C 1
ATOM 904 O O . ALA A 1 124 ? 3.487 -31.393 -33.207 1.00 39.09 124 ALA A O 1
ATOM 905 N N . SER A 1 125 ? 2.528 -29.501 -32.425 1.00 38.84 125 SER A N 1
ATOM 906 C CA . SER A 1 125 ? 2.408 -29.883 -31.017 1.00 38.84 125 SER A CA 1
ATOM 907 C C . SER A 1 125 ? 1.451 -31.069 -30.881 1.00 38.84 125 SER A C 1
ATOM 909 O O . SER A 1 125 ? 0.259 -30.934 -31.162 1.00 38.84 125 SER A O 1
ATOM 911 N N . ASP A 1 126 ? 1.974 -32.217 -30.463 1.00 38.72 126 ASP A N 1
ATOM 912 C CA . ASP A 1 126 ? 1.184 -33.401 -30.142 1.00 38.72 126 ASP A CA 1
ATOM 913 C C . ASP A 1 126 ? 0.520 -33.174 -28.776 1.00 38.72 126 ASP A C 1
ATOM 915 O O . ASP A 1 126 ? 1.182 -33.077 -27.739 1.00 38.72 126 ASP A O 1
ATOM 919 N N . ALA A 1 127 ? -0.797 -32.979 -28.781 1.00 40.16 127 ALA A N 1
ATOM 920 C CA . ALA A 1 127 ? -1.587 -32.922 -27.565 1.00 40.16 127 ALA A CA 1
ATOM 921 C C . ALA A 1 127 ? -1.768 -34.358 -27.065 1.00 40.16 127 ALA A C 1
ATOM 923 O O . ALA A 1 127 ? -2.525 -35.129 -27.648 1.00 40.16 127 ALA A O 1
ATOM 924 N N . THR A 1 128 ? -1.074 -34.720 -25.987 1.00 42.03 128 THR A N 1
ATOM 925 C CA . TH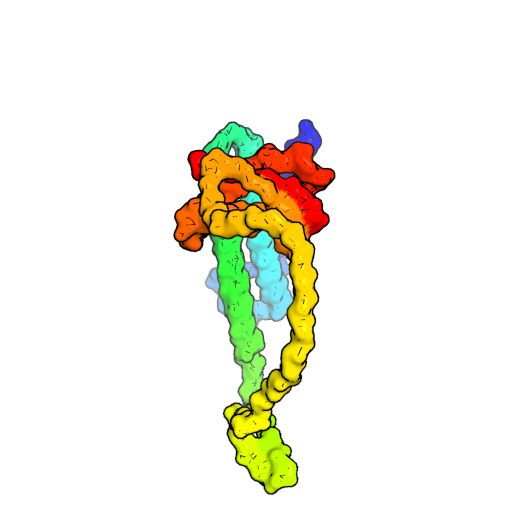R A 1 128 ? -1.204 -36.031 -25.345 1.00 42.03 128 THR A CA 1
ATOM 926 C C . THR A 1 128 ? -2.651 -36.268 -24.893 1.00 42.03 128 THR A C 1
ATOM 928 O O . THR A 1 128 ? -3.084 -35.758 -23.861 1.00 42.03 128 THR A O 1
ATOM 931 N N . VAL A 1 129 ? -3.405 -37.056 -25.663 1.00 53.34 129 VAL A N 1
ATOM 932 C CA . VAL A 1 129 ? -4.735 -37.565 -25.302 1.00 53.34 129 VAL A CA 1
ATOM 933 C C . VAL A 1 129 ? -4.548 -38.901 -24.586 1.00 53.34 129 VAL A C 1
ATOM 935 O O . VAL A 1 129 ? -4.162 -39.895 -25.196 1.00 53.34 129 VAL A O 1
ATOM 938 N N . VAL A 1 130 ? -4.806 -38.929 -23.278 1.00 49.59 130 VAL A N 1
ATOM 939 C CA . VAL A 1 130 ? -4.821 -40.169 -22.490 1.00 49.59 130 VAL A CA 1
ATOM 940 C C . VAL A 1 130 ? -6.176 -40.845 -22.697 1.00 49.59 130 VAL A C 1
ATOM 942 O O . VAL A 1 130 ? -7.203 -40.296 -22.302 1.00 49.59 130 VAL A O 1
ATOM 945 N N . VAL A 1 131 ? -6.182 -42.020 -23.332 1.00 56.53 131 VAL A N 1
ATOM 946 C CA . VAL A 1 131 ? -7.378 -42.860 -23.484 1.00 56.53 131 VAL A CA 1
ATOM 947 C C . VAL A 1 131 ? -7.277 -44.040 -22.527 1.00 56.53 131 VAL A C 1
ATOM 949 O O . VAL A 1 131 ? -6.283 -44.763 -22.546 1.00 56.53 131 VAL A O 1
ATOM 952 N N . ASP A 1 132 ? -8.300 -44.223 -21.696 1.00 52.59 132 ASP A N 1
ATOM 953 C CA . ASP A 1 132 ? -8.416 -45.378 -20.808 1.00 52.59 132 ASP A CA 1
ATOM 954 C C . ASP A 1 132 ? -8.961 -46.582 -21.600 1.00 52.59 132 ASP A C 1
ATOM 956 O O . ASP A 1 132 ? -9.963 -46.468 -22.315 1.00 52.59 132 ASP A O 1
ATOM 960 N N . ILE A 1 133 ? -8.267 -47.722 -21.534 1.00 54.81 133 ILE A N 1
ATOM 961 C CA . ILE A 1 133 ? -8.592 -48.935 -22.301 1.00 54.81 133 ILE A CA 1
ATOM 962 C C . ILE A 1 133 ? -9.282 -49.921 -21.359 1.00 54.81 133 ILE A C 1
ATOM 964 O O . ILE A 1 133 ? -8.669 -50.423 -20.417 1.00 54.81 133 ILE A O 1
ATOM 968 N N . GLY A 1 134 ? -10.553 -50.228 -21.633 1.00 62.19 134 GLY A N 1
ATOM 969 C CA . GLY A 1 134 ? -11.292 -51.253 -20.895 1.00 62.19 134 GLY A CA 1
ATOM 970 C C . GLY A 1 134 ? -10.706 -52.663 -21.099 1.00 62.19 134 GLY A C 1
ATOM 971 O O . GLY A 1 134 ? -10.048 -52.919 -22.109 1.00 62.19 134 GLY A O 1
ATOM 972 N N . PRO A 1 135 ? -10.951 -53.617 -20.181 1.00 58.47 135 PRO A N 1
ATOM 973 C CA . PRO A 1 135 ? -10.427 -54.990 -20.269 1.00 58.47 135 PRO A CA 1
ATOM 974 C C . PRO A 1 135 ? -10.919 -55.797 -21.492 1.00 58.47 135 PRO A C 1
ATOM 976 O O . PRO A 1 135 ? -10.434 -56.896 -21.744 1.00 58.47 135 PRO A O 1
ATOM 979 N N . ASP A 1 136 ? -11.858 -55.256 -22.261 1.00 67.75 136 ASP A N 1
ATOM 980 C CA . ASP A 1 136 ? -12.407 -55.752 -23.524 1.00 67.75 136 ASP A CA 1
ATOM 981 C C . ASP A 1 136 ? -11.812 -55.065 -24.775 1.00 67.75 136 ASP A C 1
ATOM 983 O O . ASP A 1 136 ? -12.219 -55.356 -25.900 1.00 67.75 136 ASP A O 1
ATOM 987 N N . GLY A 1 137 ? -10.823 -54.178 -24.610 1.00 63.38 137 GLY A N 1
ATOM 988 C CA . GLY A 1 137 ? -10.078 -53.558 -25.711 1.00 63.38 137 GLY A CA 1
ATOM 989 C C . GLY A 1 137 ? -10.837 -52.474 -26.484 1.00 63.38 137 GLY A C 1
ATOM 990 O O . GLY A 1 137 ? -10.367 -52.041 -27.536 1.00 63.38 137 GLY A O 1
ATOM 991 N N . GLN A 1 138 ? -11.992 -52.015 -25.990 1.00 58.84 138 GLN A N 1
ATOM 992 C CA . GLN A 1 138 ? -12.724 -50.895 -26.587 1.00 58.84 138 GLN A CA 1
ATOM 993 C C . GLN A 1 138 ? -12.379 -49.552 -25.931 1.00 58.84 138 GLN A C 1
ATOM 995 O O . GLN A 1 138 ? -12.251 -49.441 -24.712 1.00 58.84 138 GLN A O 1
ATOM 1000 N N . LEU A 1 139 ? -12.278 -48.513 -26.767 1.00 53.16 139 LEU A N 1
ATOM 1001 C CA . LEU A 1 139 ? -12.093 -47.121 -26.355 1.00 53.16 139 LEU A CA 1
ATOM 1002 C C . LEU A 1 139 ? -13.437 -46.580 -25.842 1.00 53.16 139 LEU A C 1
ATOM 1004 O O . LEU A 1 139 ? -14.409 -46.543 -26.600 1.00 53.16 139 LEU A O 1
ATOM 1008 N N . ARG A 1 140 ? -13.509 -46.159 -24.574 1.00 51.84 140 ARG A N 1
ATOM 1009 C CA . ARG A 1 140 ? -14.711 -45.531 -23.998 1.00 51.84 140 ARG A CA 1
ATOM 1010 C C . ARG A 1 140 ? -14.495 -44.028 -23.777 1.00 51.84 140 ARG A C 1
ATOM 1012 O O . ARG A 1 140 ? -13.430 -43.639 -23.303 1.00 51.84 140 ARG A O 1
ATOM 1019 N N . PRO A 1 141 ? -15.479 -43.170 -24.104 1.00 60.94 141 PRO A N 1
ATOM 1020 C CA . PRO A 1 141 ? -15.413 -41.750 -23.776 1.00 60.94 141 PRO A CA 1
ATOM 1021 C C . PRO A 1 141 ? -15.508 -41.525 -22.251 1.00 60.94 141 PRO A C 1
ATOM 1023 O O . PRO A 1 141 ? -16.105 -42.347 -21.549 1.00 60.94 141 PRO A O 1
ATOM 1026 N N . PRO A 1 142 ? -14.960 -40.416 -21.718 1.00 46.78 142 PRO A N 1
ATOM 1027 C CA . PRO A 1 142 ? -14.976 -40.144 -20.282 1.00 46.78 142 PRO A CA 1
ATOM 1028 C C . PRO A 1 142 ? -16.415 -39.928 -19.787 1.00 46.78 142 PRO A C 1
ATOM 1030 O O . PRO A 1 142 ? -17.140 -39.118 -20.363 1.00 46.78 142 PRO A O 1
ATOM 1033 N N . GLY A 1 143 ? -16.820 -40.618 -18.713 1.00 49.44 143 GLY A N 1
ATOM 1034 C CA . GLY A 1 143 ? -18.064 -40.315 -17.982 1.00 49.44 143 GLY A CA 1
ATOM 1035 C C . GLY A 1 143 ? -19.193 -41.353 -18.025 1.00 49.44 143 GLY A C 1
ATOM 1036 O O . GLY A 1 143 ? -20.339 -40.990 -17.787 1.00 49.44 143 GLY A O 1
ATOM 1037 N N . THR A 1 144 ? -18.930 -42.635 -18.301 1.00 46.19 144 THR A N 1
ATOM 1038 C CA . THR A 1 144 ? -19.961 -43.684 -18.147 1.00 46.19 144 THR A CA 1
ATOM 1039 C C . THR A 1 144 ? -19.889 -44.324 -16.754 1.00 46.19 144 THR A C 1
ATOM 1041 O O . THR A 1 144 ? -19.275 -45.374 -16.573 1.00 46.19 144 THR A O 1
ATOM 1044 N N . GLU A 1 145 ? -20.495 -43.682 -15.752 1.00 44.44 145 GLU A N 1
ATOM 1045 C CA . GLU A 1 145 ? -20.781 -44.325 -14.462 1.00 44.44 145 GLU A CA 1
ATOM 1046 C C . GLU A 1 145 ? -21.834 -45.431 -14.642 1.00 44.44 145 GLU A C 1
ATOM 1048 O O . GLU A 1 145 ? -22.820 -45.288 -15.367 1.00 44.44 145 GLU A O 1
ATOM 1053 N N . ARG A 1 146 ? -21.590 -46.573 -13.998 1.00 43.78 146 ARG A N 1
ATOM 1054 C CA . ARG A 1 146 ? -22.458 -47.754 -13.983 1.00 43.78 146 ARG A CA 1
ATOM 1055 C C . ARG A 1 146 ? -23.674 -47.480 -13.078 1.00 43.78 146 ARG A C 1
ATOM 1057 O O . ARG A 1 146 ? -23.462 -47.177 -11.908 1.00 43.78 146 ARG A O 1
ATOM 1064 N N . PRO A 1 147 ? -24.926 -47.649 -13.537 1.00 51.22 147 PRO A N 1
ATOM 1065 C CA . PRO A 1 147 ? -26.074 -47.681 -12.644 1.00 51.22 147 PRO A CA 1
ATOM 1066 C C . PRO A 1 147 ? -26.218 -49.103 -12.095 1.00 51.22 147 PRO A C 1
ATOM 1068 O O . PRO A 1 147 ? -26.887 -49.919 -12.710 1.00 51.22 147 PRO A O 1
ATOM 1071 N N . ASP A 1 148 ? -25.512 -49.421 -11.010 1.00 46.81 148 ASP A N 1
ATOM 1072 C CA . ASP A 1 148 ? -25.855 -50.529 -10.102 1.00 46.81 148 ASP A CA 1
ATOM 1073 C C . ASP A 1 148 ? -24.876 -50.559 -8.920 1.00 46.81 148 ASP A C 1
ATOM 1075 O O . ASP A 1 148 ? -23.828 -51.193 -8.994 1.00 46.81 148 ASP A O 1
ATOM 1079 N N . GLU A 1 149 ? -25.213 -49.841 -7.845 1.00 41.69 149 GLU A N 1
ATOM 1080 C CA . GLU A 1 149 ? -25.051 -50.310 -6.459 1.00 41.69 149 GLU A CA 1
ATOM 1081 C C . GLU A 1 149 ? -25.761 -49.327 -5.512 1.00 41.69 149 GLU A C 1
ATOM 1083 O O . GLU A 1 149 ? -25.220 -48.305 -5.099 1.00 41.69 149 GLU A O 1
ATOM 1088 N N . SER A 1 150 ? -27.024 -49.615 -5.186 1.00 46.59 150 SER A N 1
ATOM 1089 C CA . SER A 1 150 ? -27.670 -49.044 -3.999 1.00 46.59 150 SER A CA 1
ATOM 1090 C C . SER A 1 150 ? -27.138 -49.790 -2.771 1.00 46.59 150 SER A C 1
ATOM 1092 O O . SER A 1 150 ? -27.326 -51.008 -2.711 1.00 46.59 150 SER A O 1
ATOM 1094 N N . PRO A 1 151 ? -26.518 -49.136 -1.771 1.00 47.47 151 PRO A N 1
ATOM 1095 C CA . PRO A 1 151 ? -26.156 -49.825 -0.541 1.00 47.47 151 PRO A CA 1
ATOM 1096 C C . PRO A 1 151 ? -27.421 -50.190 0.242 1.00 47.47 151 PRO A C 1
ATOM 1098 O O . PRO A 1 151 ? -28.206 -49.332 0.647 1.00 47.47 151 PRO A O 1
ATOM 1101 N N . VAL A 1 152 ? -27.615 -51.491 0.437 1.00 48.62 152 VAL A N 1
ATOM 1102 C CA . VAL A 1 152 ? -28.681 -52.100 1.236 1.00 48.62 152 VAL A CA 1
ATOM 1103 C C . VAL A 1 152 ? -28.520 -51.713 2.714 1.00 48.62 152 VAL A C 1
ATOM 1105 O O . VAL A 1 152 ? -27.460 -51.910 3.306 1.00 48.62 152 VAL A O 1
ATOM 1108 N N . LEU A 1 153 ? -29.591 -51.189 3.315 1.00 53.03 153 LEU A N 1
ATOM 1109 C CA . LEU A 1 153 ? -29.707 -50.871 4.743 1.00 53.03 153 LEU A CA 1
ATOM 1110 C C . LEU A 1 153 ? -29.797 -52.165 5.592 1.00 53.03 153 LEU A C 1
ATOM 1112 O O . LEU A 1 153 ? -30.659 -52.999 5.302 1.00 53.03 153 LEU A O 1
ATOM 1116 N N . PRO A 1 154 ? -28.995 -52.354 6.660 1.00 62.47 154 PRO A N 1
ATOM 1117 C CA . PRO A 1 154 ? -29.226 -53.421 7.641 1.00 62.47 154 PRO A CA 1
ATOM 1118 C C . PRO A 1 154 ? -30.352 -53.079 8.647 1.00 62.47 154 PRO A C 1
ATOM 1120 O O . PRO A 1 154 ? -30.602 -51.901 8.913 1.00 62.47 154 PRO A O 1
ATOM 1123 N N . PRO A 1 155 ? -31.025 -54.091 9.233 1.00 52.91 155 PRO A N 1
ATOM 1124 C CA . PRO A 1 155 ? -32.271 -53.938 9.982 1.00 52.91 155 PRO A CA 1
ATOM 1125 C C . PRO A 1 155 ? -32.082 -53.428 11.421 1.00 52.91 155 PRO A C 1
ATOM 1127 O O . PRO A 1 155 ? -31.037 -53.578 12.048 1.00 52.91 155 PRO A O 1
ATOM 1130 N N . HIS A 1 156 ? -33.164 -52.841 11.926 1.00 53.59 156 HIS A N 1
ATOM 1131 C CA . HIS A 1 156 ? -33.337 -52.171 13.214 1.00 53.59 156 HIS A CA 1
ATOM 1132 C C . HIS A 1 156 ? -32.905 -53.003 14.440 1.00 53.59 156 HIS A C 1
ATOM 1134 O O . HIS A 1 156 ? -33.318 -54.151 14.599 1.00 53.59 156 HIS A O 1
ATOM 1140 N N . LEU A 1 157 ? -32.154 -52.379 15.358 1.00 48.50 157 LEU A N 1
ATOM 1141 C CA . LEU A 1 157 ? -31.980 -52.836 16.744 1.00 48.50 157 LEU A CA 1
ATOM 1142 C C . LEU A 1 157 ? -32.941 -52.059 17.673 1.00 48.50 157 LEU A C 1
ATOM 1144 O O . LEU A 1 157 ? -33.241 -50.896 17.401 1.00 48.50 157 LEU A O 1
ATOM 1148 N N . PRO A 1 158 ? -33.458 -52.697 18.739 1.00 49.62 158 PRO A N 1
ATOM 1149 C CA . PRO A 1 158 ? -34.607 -52.229 19.509 1.00 49.62 158 PRO A CA 1
ATOM 1150 C C . PRO A 1 158 ? -34.320 -50.971 20.334 1.00 49.62 158 PRO A C 1
ATOM 1152 O O . PRO A 1 158 ? -33.247 -50.803 20.915 1.00 49.62 158 PRO A O 1
ATOM 1155 N N . ILE A 1 159 ? -35.346 -50.122 20.405 1.00 54.69 159 ILE A N 1
ATOM 1156 C CA . ILE A 1 159 ? -35.425 -48.887 21.188 1.00 54.69 159 ILE A CA 1
ATOM 1157 C C . ILE A 1 159 ? -35.116 -49.199 22.659 1.00 54.69 159 ILE A C 1
ATOM 1159 O O . ILE A 1 159 ? -35.832 -49.960 23.312 1.00 54.69 159 ILE A O 1
ATOM 1163 N N . ARG A 1 160 ? -34.047 -48.598 23.187 1.00 48.72 160 ARG A N 1
ATOM 1164 C CA . ARG A 1 160 ? -33.791 -48.514 24.628 1.00 48.72 160 ARG A CA 1
ATOM 1165 C C . ARG A 1 160 ? -34.642 -47.359 25.175 1.00 48.72 160 ARG A C 1
ATOM 1167 O O . ARG A 1 160 ? -34.555 -46.280 24.596 1.00 48.72 160 ARG A O 1
ATOM 1174 N N . PRO A 1 161 ? -35.445 -47.543 26.238 1.00 51.41 161 PRO A N 1
ATOM 1175 C CA . PRO A 1 161 ? -36.213 -46.447 26.811 1.00 51.41 161 PRO A CA 1
ATOM 1176 C C . PRO A 1 161 ? -35.270 -45.359 27.337 1.00 51.41 161 PRO A C 1
ATOM 1178 O O . PRO A 1 161 ? -34.282 -45.632 28.025 1.00 51.41 161 PRO A O 1
ATOM 1181 N N . GLU A 1 162 ? -35.597 -44.149 26.916 1.00 51.47 162 GLU A N 1
ATOM 1182 C CA . GLU A 1 162 ? -34.949 -42.863 27.128 1.00 51.47 162 GLU A CA 1
ATOM 1183 C C . GLU A 1 162 ? -34.946 -42.478 28.616 1.00 51.47 162 GLU A C 1
ATOM 1185 O O . GLU A 1 162 ? -35.986 -42.580 29.270 1.00 51.47 162 GLU A O 1
ATOM 1190 N N . PRO A 1 163 ? -33.812 -42.058 29.203 1.00 52.38 163 PRO A N 1
ATOM 1191 C CA . PRO A 1 163 ? -33.859 -41.207 30.375 1.00 52.38 163 PRO A CA 1
ATOM 1192 C C . PRO A 1 163 ? -34.097 -39.776 29.887 1.00 52.38 163 PRO A C 1
ATOM 1194 O O . PRO A 1 163 ? -33.203 -39.200 29.273 1.00 52.38 163 PRO A O 1
ATOM 1197 N N . ASP A 1 164 ? -35.287 -39.235 30.152 1.00 50.66 164 ASP A N 1
ATOM 1198 C CA . ASP A 1 164 ? -35.645 -37.838 29.887 1.00 50.66 164 ASP A CA 1
ATOM 1199 C C . ASP A 1 164 ? -34.504 -36.873 30.253 1.00 50.66 164 ASP A C 1
ATOM 1201 O O . ASP A 1 164 ? -34.121 -36.779 31.427 1.00 50.66 164 ASP A O 1
ATOM 1205 N N . PRO A 1 165 ? -34.032 -36.048 29.309 1.00 48.84 165 PRO A N 1
ATOM 1206 C CA . PRO A 1 165 ? -33.581 -34.715 29.614 1.00 48.84 165 PRO A CA 1
ATOM 1207 C C . PRO A 1 165 ? -34.677 -33.766 29.132 1.00 48.84 165 PRO A C 1
ATOM 1209 O O . PRO A 1 165 ? -34.799 -33.503 27.941 1.00 48.84 165 PRO A O 1
ATOM 1212 N N . VAL A 1 166 ? -35.488 -33.317 30.093 1.00 50.31 166 VAL A N 1
ATOM 1213 C CA . VAL A 1 166 ? -36.156 -32.008 30.150 1.00 50.31 166 VAL A CA 1
ATOM 1214 C C . VAL A 1 166 ? -36.304 -31.331 28.790 1.00 50.31 166 VAL A C 1
ATOM 1216 O O . VAL A 1 166 ? -35.311 -30.820 28.277 1.00 50.31 166 VAL A O 1
ATOM 1219 N N . GLU A 1 167 ? -37.541 -31.295 28.277 1.00 48.59 167 GLU A N 1
ATOM 1220 C CA . GLU A 1 167 ? -38.080 -30.277 27.360 1.00 48.59 167 GLU A CA 1
ATOM 1221 C C . GLU A 1 167 ? -37.062 -29.174 27.037 1.00 48.59 167 GLU A C 1
ATOM 1223 O O . GLU A 1 167 ? -37.059 -28.085 27.615 1.00 48.59 167 GLU A O 1
ATOM 1228 N N . THR A 1 168 ? -36.168 -29.457 26.090 1.00 44.62 168 THR A N 1
ATOM 1229 C CA . THR A 1 168 ? -35.487 -28.393 25.373 1.00 44.62 168 THR A CA 1
ATOM 1230 C C . THR A 1 168 ? -36.557 -27.904 24.430 1.00 44.62 168 THR A C 1
ATOM 1232 O O . THR A 1 168 ? -36.728 -28.434 23.334 1.00 44.62 168 THR A O 1
ATOM 1235 N N . LEU A 1 169 ? -37.376 -26.984 24.941 1.00 43.81 169 LEU A N 1
ATOM 1236 C CA . LEU A 1 169 ? -38.260 -26.170 24.137 1.00 43.81 169 LEU A CA 1
ATOM 1237 C C . LEU A 1 169 ? -37.417 -25.684 22.963 1.00 43.81 169 LEU A C 1
ATOM 1239 O O . LEU A 1 169 ? -36.517 -24.864 23.132 1.00 43.81 169 LEU A O 1
ATOM 1243 N N . LEU A 1 170 ? -37.685 -26.255 21.792 1.00 43.84 170 LEU A N 1
ATOM 1244 C CA . LEU A 1 170 ? -37.255 -25.752 20.502 1.00 43.84 170 LEU A CA 1
ATOM 1245 C C . LEU A 1 170 ? -37.950 -24.402 20.304 1.00 43.84 170 LEU A C 1
ATOM 1247 O O . LEU A 1 170 ? -38.887 -24.271 19.525 1.00 43.84 170 LEU A O 1
ATOM 1251 N N . PHE A 1 171 ? -37.520 -23.395 21.054 1.00 44.78 171 PHE A N 1
ATOM 1252 C CA . PHE A 1 171 ? -37.436 -22.078 20.478 1.00 44.78 171 PHE A CA 1
ATOM 1253 C C . PHE A 1 171 ? -36.235 -22.165 19.542 1.00 44.78 171 PHE A C 1
ATOM 1255 O O . PHE A 1 171 ? -35.096 -22.310 19.983 1.00 44.78 171 PHE A O 1
ATOM 1262 N N . GLU A 1 172 ? -36.485 -22.109 18.236 1.00 45.78 172 GLU A N 1
ATOM 1263 C CA . GLU A 1 172 ? -35.563 -21.386 17.367 1.00 45.78 172 GLU A CA 1
ATOM 1264 C C . GLU A 1 172 ? -35.429 -20.000 18.002 1.00 45.78 172 GLU A C 1
ATOM 1266 O O . GLU A 1 172 ? -36.275 -19.129 17.801 1.00 45.78 172 GLU A O 1
ATOM 1271 N N . GLU A 1 173 ? -34.459 -19.847 18.906 1.00 53.47 173 GLU A N 1
ATOM 1272 C CA . GLU A 1 173 ? -34.148 -18.588 19.563 1.00 53.47 173 GLU A CA 1
ATOM 1273 C C . GLU A 1 173 ? -33.600 -17.688 18.461 1.00 53.47 173 GLU A C 1
ATOM 1275 O O . GLU A 1 173 ? -32.407 -17.660 18.160 1.00 53.47 173 GLU A O 1
ATOM 1280 N N . GLN A 1 174 ? -34.521 -17.034 17.759 1.00 51.38 174 GLN A N 1
ATOM 1281 C CA . GLN A 1 174 ? -34.220 -15.933 16.877 1.00 51.38 174 GLN A CA 1
ATOM 1282 C C . GLN A 1 174 ? -33.510 -14.913 17.758 1.00 51.38 174 GLN A C 1
ATOM 1284 O O . GLN A 1 174 ? -34.150 -14.293 18.602 1.00 51.38 174 GLN A O 1
ATOM 1289 N N . LEU A 1 175 ? -32.177 -14.859 17.659 1.00 59.97 175 LEU A N 1
ATOM 1290 C CA . LEU A 1 175 ? -31.359 -14.034 18.537 1.00 59.97 175 LEU A CA 1
ATOM 1291 C C . LEU A 1 175 ? -31.841 -12.593 18.423 1.00 59.97 175 LEU A C 1
ATOM 1293 O O . LEU A 1 175 ? -31.623 -11.932 17.405 1.00 59.97 175 LEU A O 1
ATOM 1297 N N . ASP A 1 176 ? -32.494 -12.116 19.478 1.00 65.25 176 ASP A N 1
ATOM 1298 C CA . ASP A 1 176 ? -32.853 -10.719 19.605 1.00 65.25 176 ASP A CA 1
ATOM 1299 C C . ASP A 1 176 ? -31.550 -9.917 19.634 1.00 65.25 176 ASP A C 1
ATOM 1301 O O . ASP A 1 176 ? -30.758 -9.990 20.576 1.00 65.25 176 ASP A O 1
ATOM 1305 N N . GLY A 1 177 ? -31.322 -9.121 18.588 1.00 72.06 177 GLY A N 1
ATOM 1306 C CA . GLY A 1 177 ? -30.125 -8.291 18.429 1.00 72.06 177 GLY A CA 1
ATOM 1307 C C . GLY A 1 177 ? -29.902 -7.240 19.502 1.00 72.06 177 GLY A C 1
ATOM 1308 O O . GLY A 1 177 ? -28.940 -6.486 19.435 1.00 72.06 177 GLY A O 1
ATOM 1309 N N . THR A 1 178 ? -30.794 -7.168 20.478 1.00 73.62 178 THR A N 1
ATOM 1310 C CA . THR A 1 178 ? -30.778 -6.256 21.614 1.00 73.62 178 THR A CA 1
ATOM 1311 C C . THR A 1 178 ? -29.999 -6.801 22.810 1.00 73.62 178 THR A C 1
ATOM 1313 O O . THR A 1 178 ? -29.708 -6.030 23.725 1.00 73.62 178 THR A O 1
ATOM 1316 N N . VAL A 1 179 ? -29.596 -8.079 22.805 1.00 81.75 179 VAL A N 1
ATOM 1317 C CA . VAL A 1 179 ? -28.831 -8.704 23.898 1.00 81.75 179 VAL A CA 1
ATOM 1318 C C . VAL A 1 179 ? -27.429 -9.111 23.437 1.00 81.75 179 VAL A C 1
ATOM 1320 O O . VAL A 1 179 ? -27.200 -9.425 22.272 1.00 81.75 179 VAL A O 1
ATOM 1323 N N . ALA A 1 180 ? -26.462 -9.085 24.358 1.00 85.69 180 ALA A N 1
ATOM 1324 C CA . ALA A 1 180 ? -25.126 -9.607 24.097 1.00 85.69 180 ALA A CA 1
ATOM 1325 C C . ALA A 1 180 ? -25.153 -11.142 24.033 1.00 85.69 180 ALA A C 1
ATOM 1327 O O . ALA A 1 180 ? -25.639 -11.798 24.955 1.00 85.69 180 ALA A O 1
ATOM 1328 N N . HIS A 1 181 ? -24.587 -11.707 22.973 1.00 87.56 181 HIS A N 1
ATOM 1329 C CA . HIS A 1 181 ? -24.475 -13.145 22.772 1.00 87.56 181 HIS A CA 1
ATOM 1330 C C . HIS A 1 181 ? -23.075 -13.640 23.145 1.00 87.56 181 HIS A C 1
ATOM 1332 O O . HIS A 1 181 ? -22.107 -12.889 23.096 1.00 87.56 181 HIS A O 1
ATOM 1338 N N . THR A 1 182 ? -22.938 -14.904 23.538 1.00 89.81 182 THR A N 1
ATOM 1339 C CA . THR A 1 182 ? -21.644 -15.481 23.927 1.00 89.81 182 THR A CA 1
ATOM 1340 C C . THR A 1 182 ? -21.322 -16.671 23.033 1.00 89.81 182 THR A C 1
ATOM 1342 O O . THR A 1 182 ? -22.100 -17.618 22.974 1.00 89.81 182 THR A O 1
ATOM 1345 N N . VAL A 1 183 ? -20.169 -16.641 22.361 1.00 90.00 183 VAL A N 1
ATOM 1346 C CA . VAL A 1 183 ? -19.728 -17.683 21.424 1.00 90.00 183 VAL A CA 1
ATOM 1347 C C . VAL A 1 183 ? -18.392 -18.283 21.856 1.00 90.00 183 VAL A C 1
ATOM 1349 O O . VAL A 1 183 ? -17.491 -17.572 22.300 1.00 90.00 183 VAL A O 1
ATOM 1352 N N . THR A 1 184 ? -18.244 -19.601 21.723 1.00 92.81 184 THR A N 1
ATOM 1353 C CA . THR A 1 184 ? -16.963 -20.287 21.940 1.00 92.81 184 THR A CA 1
ATOM 1354 C C . THR A 1 184 ? -16.221 -20.442 20.620 1.00 92.81 184 THR A C 1
ATOM 1356 O O . THR A 1 184 ? -16.724 -21.070 19.690 1.00 92.81 184 THR A O 1
ATOM 1359 N N . VAL A 1 185 ? -15.002 -19.914 20.568 1.00 91.75 185 VAL A N 1
ATOM 1360 C CA . VAL A 1 185 ? -14.119 -19.925 19.399 1.00 91.75 185 VAL A CA 1
ATOM 1361 C C . VAL A 1 185 ? -13.743 -21.360 19.036 1.00 91.75 185 VAL A C 1
ATOM 1363 O O . VAL A 1 185 ? -13.227 -22.118 19.863 1.00 91.75 185 VAL A O 1
ATOM 1366 N N . ARG A 1 186 ? -13.959 -21.743 17.780 1.00 91.12 186 ARG A N 1
ATOM 1367 C CA . ARG A 1 186 ? -13.531 -23.020 17.204 1.00 91.12 186 ARG A CA 1
ATOM 1368 C C . ARG A 1 186 ? -12.235 -22.855 16.416 1.00 91.12 186 ARG A C 1
ATOM 1370 O O . ARG A 1 186 ? -11.740 -21.761 16.154 1.00 91.12 186 ARG A O 1
ATOM 1377 N N . ARG A 1 187 ? -11.627 -23.984 16.049 1.00 85.94 187 ARG A N 1
ATOM 1378 C CA . ARG A 1 187 ? -10.413 -23.983 15.227 1.00 85.94 187 ARG A CA 1
ATOM 1379 C C . ARG A 1 187 ? -10.742 -23.468 13.821 1.00 85.94 187 ARG A C 1
ATOM 1381 O O . ARG A 1 187 ? -11.473 -24.132 13.100 1.00 85.94 187 ARG A O 1
ATOM 1388 N N . GLY A 1 188 ? -10.125 -22.351 13.434 1.00 86.94 188 GLY A N 1
ATOM 1389 C CA . GLY A 1 188 ? -10.343 -21.689 12.139 1.00 86.94 188 GLY A CA 1
ATOM 1390 C C . GLY A 1 188 ? -11.159 -20.399 12.243 1.00 86.94 188 GLY A C 1
ATOM 1391 O O . GLY A 1 188 ? -11.131 -19.588 11.317 1.00 86.94 188 GLY A O 1
ATOM 1392 N N . ASP A 1 189 ? -11.803 -20.171 13.386 1.00 89.69 189 ASP A N 1
ATOM 1393 C CA . ASP A 1 189 ? -12.550 -18.948 13.632 1.00 89.69 189 ASP A CA 1
ATOM 1394 C C . ASP A 1 189 ? -11.598 -17.766 13.813 1.00 89.69 189 ASP A C 1
ATOM 1396 O O . ASP A 1 189 ? -10.494 -17.872 14.352 1.00 89.69 189 ASP A O 1
ATOM 1400 N N . HIS A 1 190 ? -12.069 -16.610 13.378 1.00 90.88 190 HIS A N 1
ATOM 1401 C CA . HIS A 1 190 ? -11.441 -15.322 13.603 1.00 90.88 190 HIS A CA 1
ATOM 1402 C C . HIS A 1 190 ? -12.547 -14.312 13.910 1.00 90.88 190 HIS A C 1
ATOM 1404 O O . HIS A 1 190 ? -13.683 -14.475 13.461 1.00 90.88 190 HIS A O 1
ATOM 1410 N N . MET A 1 191 ? -12.234 -13.271 14.691 1.00 89.06 191 MET A N 1
ATOM 1411 C CA . MET A 1 191 ? -13.255 -12.347 15.207 1.00 89.06 191 MET A CA 1
ATOM 1412 C C . MET A 1 191 ? -14.089 -11.685 14.106 1.00 89.06 191 MET A C 1
ATOM 1414 O O . MET A 1 191 ? -15.250 -11.374 14.341 1.00 89.06 191 MET A O 1
ATOM 1418 N N . TRP A 1 192 ? -13.515 -11.475 12.918 1.00 92.44 192 TRP A N 1
ATOM 1419 C CA . TRP A 1 192 ? -14.252 -10.938 11.774 1.00 92.44 192 TRP A CA 1
ATOM 1420 C C . TRP A 1 192 ? -15.366 -11.882 11.317 1.00 92.44 192 TRP A C 1
ATOM 1422 O O . TRP A 1 192 ? -16.513 -11.459 11.261 1.00 92.44 192 TRP A O 1
ATOM 1432 N N . SER A 1 193 ? -15.052 -13.159 11.063 1.00 90.81 193 SER A N 1
ATOM 1433 C CA . SER A 1 193 ? -16.062 -14.144 10.646 1.00 90.81 193 SER A CA 1
ATOM 1434 C C . SER A 1 193 ? -17.149 -14.323 11.701 1.00 90.81 193 SER A C 1
ATOM 1436 O O . SER A 1 193 ? -18.321 -14.383 11.360 1.00 90.81 193 SER A O 1
ATOM 1438 N N . LEU A 1 194 ? -16.786 -14.330 12.988 1.00 91.00 194 LEU A N 1
ATOM 1439 C CA . LEU A 1 194 ? -17.769 -14.421 14.073 1.00 91.00 194 LEU A CA 1
ATOM 1440 C C . LEU A 1 194 ? -18.662 -13.172 14.161 1.00 91.00 194 LEU A C 1
ATOM 1442 O O . LEU A 1 194 ? -19.846 -13.278 14.471 1.00 91.00 194 LEU A O 1
ATOM 1446 N N . ALA A 1 195 ? -18.110 -11.987 13.886 1.00 91.50 195 ALA A N 1
ATOM 1447 C CA . ALA A 1 195 ? -18.870 -10.742 13.840 1.00 91.50 195 ALA A CA 1
ATOM 1448 C C . ALA A 1 195 ? -19.827 -10.702 12.637 1.00 91.50 195 ALA A C 1
ATOM 1450 O O . ALA A 1 195 ? -20.973 -10.283 12.783 1.00 91.50 195 ALA A O 1
ATOM 1451 N N . GLU A 1 196 ? -19.371 -11.155 11.470 1.00 91.31 196 GLU A N 1
ATOM 1452 C CA . GLU A 1 196 ? -20.177 -11.280 10.254 1.00 91.31 196 GLU A CA 1
ATOM 1453 C C . GLU A 1 196 ? -21.315 -12.288 10.441 1.00 91.31 196 GLU A C 1
ATOM 1455 O O . GLU A 1 196 ? -22.477 -11.943 10.254 1.00 91.31 196 GLU A O 1
ATOM 1460 N N . GLU A 1 197 ? -21.007 -13.488 10.930 1.00 90.12 197 GLU A N 1
ATOM 1461 C CA . GLU A 1 197 ? -21.991 -14.535 11.211 1.00 90.12 197 GLU A CA 1
ATOM 1462 C C . GLU A 1 197 ? -23.045 -14.069 12.230 1.00 90.12 197 GLU A C 1
ATOM 1464 O O . GLU A 1 197 ? -24.230 -14.390 12.120 1.00 90.12 197 GLU A O 1
ATOM 1469 N N . HIS A 1 198 ? -22.637 -13.284 13.230 1.00 90.00 198 HIS A N 1
ATOM 1470 C CA . HIS A 1 198 ? -23.570 -12.687 14.180 1.00 90.00 198 HIS A CA 1
ATOM 1471 C C . HIS A 1 198 ? -24.487 -11.654 13.518 1.00 90.00 198 HIS A C 1
ATOM 1473 O O . HIS A 1 198 ? -25.697 -11.683 13.738 1.00 90.00 198 HIS A O 1
ATOM 1479 N N . LEU A 1 199 ? -23.937 -10.776 12.675 1.00 89.56 199 LEU A N 1
ATOM 1480 C CA . LEU A 1 199 ? -24.722 -9.797 11.924 1.00 89.56 199 LEU A CA 1
ATOM 1481 C C . LEU A 1 199 ? -25.729 -10.474 10.988 1.00 89.56 199 LEU A C 1
ATOM 1483 O O . LEU A 1 199 ? -26.886 -10.057 10.952 1.00 89.56 199 LEU A O 1
ATOM 1487 N N . GLU A 1 200 ? -25.320 -11.521 10.273 1.00 90.38 200 GLU A N 1
ATOM 1488 C CA . GLU A 1 200 ? -26.198 -12.289 9.383 1.00 90.38 200 GLU A CA 1
ATOM 1489 C C . GLU A 1 200 ? -27.339 -12.948 10.149 1.00 90.38 200 GLU A C 1
ATOM 1491 O O . GLU A 1 200 ? -28.503 -12.831 9.760 1.00 90.38 200 GLU A O 1
ATOM 1496 N N . ARG A 1 201 ? -27.014 -13.590 11.275 1.00 86.31 201 ARG A N 1
ATOM 1497 C CA . ARG A 1 201 ? -27.995 -14.288 12.105 1.00 86.31 201 ARG A CA 1
ATOM 1498 C C . ARG A 1 201 ? -29.027 -13.341 12.707 1.00 86.31 201 ARG A C 1
ATOM 1500 O O . ARG A 1 201 ? -30.203 -13.679 12.746 1.00 86.31 201 ARG A O 1
ATOM 1507 N N . VAL A 1 202 ? -28.594 -12.173 13.172 1.00 87.75 202 VAL A N 1
ATOM 1508 C CA . VAL A 1 202 ? -29.474 -11.238 13.880 1.00 87.75 202 VAL A CA 1
ATOM 1509 C C . VAL A 1 202 ? -30.277 -10.353 12.927 1.00 87.75 202 VAL A C 1
ATOM 1511 O O . VAL A 1 202 ? -31.455 -10.097 13.160 1.00 87.75 202 VAL A O 1
ATOM 1514 N N . LEU A 1 203 ? -29.661 -9.862 11.849 1.00 85.81 203 LEU A N 1
ATOM 1515 C CA . LEU A 1 203 ? -30.331 -8.962 10.904 1.00 85.81 203 LEU A CA 1
ATOM 1516 C C . LEU A 1 203 ? -31.059 -9.715 9.782 1.00 85.81 203 LEU A C 1
ATOM 1518 O O . LEU A 1 203 ? -31.751 -9.082 8.985 1.00 85.81 203 LEU A O 1
ATOM 1522 N N . GLY A 1 204 ? -30.893 -11.039 9.693 1.00 84.69 204 GLY A N 1
ATOM 1523 C CA . GLY A 1 204 ? -31.593 -11.899 8.735 1.00 84.69 204 GLY A CA 1
ATOM 1524 C C . GLY A 1 204 ? -31.282 -11.587 7.267 1.00 84.69 204 GLY A C 1
ATOM 1525 O O . GLY A 1 204 ? -32.047 -11.964 6.380 1.00 84.69 204 GLY A O 1
ATOM 1526 N N . ARG A 1 205 ? -30.182 -10.873 6.998 1.00 85.19 205 ARG A N 1
ATOM 1527 C CA . ARG A 1 205 ? -29.697 -10.552 5.651 1.00 85.19 205 ARG A CA 1
ATOM 1528 C C . ARG A 1 205 ? -28.257 -11.009 5.494 1.00 85.19 205 ARG A C 1
ATOM 1530 O O . ARG A 1 205 ? -27.470 -10.888 6.425 1.00 85.19 205 ARG A O 1
ATOM 1537 N N . THR A 1 206 ? -27.921 -11.462 4.296 1.00 79.19 206 THR A N 1
ATOM 1538 C CA . THR A 1 206 ? -26.547 -11.760 3.881 1.00 79.19 206 THR A CA 1
ATOM 1539 C C . THR A 1 206 ? -26.007 -10.618 3.008 1.00 79.19 206 THR A C 1
ATOM 1541 O O . THR A 1 206 ? -26.782 -9.789 2.518 1.00 79.19 206 THR A O 1
ATOM 1544 N N . ASN A 1 207 ? -24.690 -10.573 2.783 1.00 81.19 207 ASN A N 1
ATOM 1545 C CA . ASN A 1 207 ? -23.975 -9.532 2.018 1.00 81.19 207 ASN A CA 1
ATOM 1546 C C . ASN A 1 207 ? -23.868 -8.170 2.730 1.00 81.19 207 ASN A C 1
ATOM 1548 O O . ASN A 1 207 ? -24.414 -7.158 2.276 1.00 81.19 207 ASN A O 1
ATOM 1552 N N . PHE A 1 208 ? -23.142 -8.126 3.842 1.00 85.44 208 PHE A N 1
ATOM 1553 C CA . PHE A 1 208 ? -22.745 -6.856 4.450 1.00 85.44 208 PHE A CA 1
ATOM 1554 C C . PHE A 1 208 ? -21.616 -6.190 3.655 1.00 85.44 208 PHE A C 1
ATOM 1556 O O . PHE A 1 208 ? -20.750 -6.866 3.106 1.00 85.44 208 PHE A O 1
ATOM 1563 N N . ASP A 1 209 ? -21.608 -4.855 3.603 1.00 87.62 209 ASP A N 1
ATOM 1564 C CA . ASP A 1 209 ? -20.415 -4.128 3.146 1.00 87.62 209 ASP A CA 1
ATOM 1565 C C . ASP A 1 209 ? -19.304 -4.278 4.197 1.00 87.62 209 ASP A C 1
ATOM 1567 O O . ASP A 1 209 ? -19.571 -4.217 5.401 1.00 87.62 209 ASP A O 1
ATOM 1571 N N . ASP A 1 210 ? -18.044 -4.375 3.766 1.00 87.69 210 ASP A N 1
ATOM 1572 C CA . ASP A 1 210 ? -16.878 -4.495 4.655 1.00 87.69 210 ASP A CA 1
ATOM 1573 C C . ASP A 1 210 ? -16.873 -3.403 5.735 1.00 87.69 210 ASP A C 1
ATOM 1575 O O . ASP A 1 210 ? -16.420 -3.603 6.859 1.00 87.69 210 ASP A O 1
ATOM 1579 N N . ARG A 1 211 ? -17.384 -2.206 5.416 1.00 90.50 211 ARG A N 1
ATOM 1580 C CA . ARG A 1 211 ? -17.468 -1.094 6.374 1.00 90.50 211 ARG A CA 1
ATOM 1581 C C . ARG A 1 211 ? -18.511 -1.313 7.462 1.00 90.50 211 ARG A C 1
ATOM 1583 O O . ARG A 1 211 ? -18.341 -0.773 8.556 1.00 90.50 211 ARG A O 1
ATOM 1590 N N . GLU A 1 212 ? -19.594 -2.018 7.154 1.00 88.50 212 GLU A N 1
ATOM 1591 C CA . GLU A 1 212 ? -20.625 -2.379 8.127 1.00 88.50 212 GLU A CA 1
ATOM 1592 C C . GLU A 1 212 ? -20.059 -3.406 9.107 1.00 88.50 212 GLU A C 1
ATOM 1594 O O . GLU A 1 212 ? -20.076 -3.157 10.315 1.00 88.50 212 GLU A O 1
ATOM 1599 N N . VAL A 1 213 ? -19.448 -4.477 8.587 1.00 92.44 213 VAL A N 1
ATOM 1600 C CA . VAL A 1 213 ? -18.803 -5.514 9.407 1.00 92.44 213 VAL A CA 1
ATOM 1601 C C . VAL A 1 213 ? -17.673 -4.915 10.238 1.00 92.44 213 VAL A C 1
ATOM 1603 O O . VAL A 1 213 ? -17.636 -5.110 11.449 1.00 92.44 213 VAL A O 1
ATOM 1606 N N . ALA A 1 214 ? -16.809 -4.084 9.644 1.00 91.81 214 ALA A N 1
ATOM 1607 C CA . ALA A 1 214 ? -15.708 -3.441 10.360 1.00 91.81 214 ALA A CA 1
ATOM 1608 C C . ALA A 1 214 ? -16.180 -2.554 11.521 1.00 91.81 214 ALA A C 1
ATOM 1610 O O . ALA A 1 214 ? -15.497 -2.471 12.541 1.00 91.81 214 ALA A O 1
ATOM 1611 N N . ARG A 1 215 ? -17.329 -1.872 11.386 1.00 92.94 215 ARG A N 1
ATOM 1612 C CA . ARG A 1 215 ? -17.870 -1.029 12.463 1.00 92.94 215 ARG A CA 1
ATOM 1613 C C . ARG A 1 215 ? -18.282 -1.879 13.657 1.00 92.94 215 ARG A C 1
ATOM 1615 O O . ARG A 1 215 ? -17.916 -1.545 14.778 1.00 92.94 215 ARG A O 1
ATOM 1622 N N . TYR A 1 216 ? -19.008 -2.962 13.402 1.00 92.50 216 TYR A N 1
ATOM 1623 C CA . TYR A 1 216 ? -19.452 -3.871 14.450 1.00 92.50 216 TYR A CA 1
ATOM 1624 C C . TYR A 1 216 ? -18.282 -4.660 15.056 1.00 92.50 216 TYR A C 1
ATOM 1626 O O . TYR A 1 216 ? -18.177 -4.790 16.272 1.00 92.50 216 TYR A O 1
ATOM 1634 N N . TRP A 1 217 ? -17.336 -5.096 14.224 1.00 93.50 217 TRP A N 1
ATOM 1635 C CA . TRP A 1 217 ? -16.126 -5.791 14.652 1.00 93.50 217 TRP A CA 1
ATOM 1636 C C . TRP A 1 217 ? -15.305 -4.978 15.662 1.00 93.50 217 TRP A C 1
ATOM 1638 O O . TRP A 1 217 ? -14.845 -5.539 16.651 1.00 93.50 217 TRP A O 1
ATOM 1648 N N . VAL A 1 218 ? -15.181 -3.653 15.501 1.00 93.50 218 VAL A N 1
ATOM 1649 C CA . VAL A 1 218 ? -14.523 -2.797 16.511 1.00 93.50 218 VAL A CA 1
ATOM 1650 C C . VAL A 1 218 ? -15.249 -2.853 17.861 1.00 93.50 218 VAL A C 1
ATOM 1652 O O . VAL A 1 218 ? -14.599 -2.944 18.898 1.00 93.50 218 VAL A O 1
ATOM 1655 N N . THR A 1 219 ? -16.583 -2.872 17.869 1.00 92.44 219 THR A N 1
ATOM 1656 C CA . THR A 1 219 ? -17.371 -3.023 19.103 1.00 92.44 219 THR A CA 1
ATOM 1657 C C . THR A 1 219 ? -17.142 -4.389 19.754 1.00 92.44 219 THR A C 1
ATOM 1659 O O . THR A 1 219 ? -16.995 -4.471 20.974 1.00 92.44 219 THR A O 1
ATOM 1662 N N . VAL A 1 220 ? -17.044 -5.456 18.952 1.00 91.88 220 VAL A N 1
ATOM 1663 C CA . VAL A 1 220 ? -16.680 -6.801 19.429 1.00 91.88 220 VAL A CA 1
ATOM 1664 C C . VAL A 1 220 ? -15.276 -6.794 20.039 1.00 91.88 220 VAL A C 1
ATOM 1666 O O . VAL A 1 220 ? -15.079 -7.341 21.122 1.00 91.88 220 VAL A O 1
ATOM 1669 N N . ILE A 1 221 ? -14.301 -6.140 19.402 1.00 92.44 221 ILE A N 1
ATOM 1670 C CA . ILE A 1 221 ? -12.943 -6.012 19.944 1.00 92.44 221 ILE A CA 1
ATOM 1671 C C . ILE A 1 221 ? -12.968 -5.324 21.306 1.00 92.44 221 ILE A C 1
ATOM 1673 O O . ILE A 1 221 ? -12.409 -5.852 22.267 1.00 92.44 221 ILE A O 1
ATOM 1677 N N . ASP A 1 222 ? -13.607 -4.160 21.399 1.00 91.50 222 ASP A N 1
ATOM 1678 C CA . ASP A 1 222 ? -13.612 -3.358 22.621 1.00 91.50 222 ASP A CA 1
ATOM 1679 C C . ASP A 1 222 ? -14.270 -4.104 23.790 1.00 91.50 222 ASP A C 1
ATOM 1681 O O . ASP A 1 222 ? -13.768 -4.045 24.914 1.00 91.50 222 ASP A O 1
ATOM 1685 N N . ALA A 1 223 ? -15.330 -4.873 23.523 1.00 90.75 223 ALA A N 1
ATOM 1686 C CA . ALA A 1 223 ? -15.999 -5.698 24.527 1.00 90.75 223 ALA A CA 1
ATOM 1687 C C . ALA A 1 223 ? -15.137 -6.867 25.039 1.00 90.75 223 ALA A C 1
ATOM 1689 O O . ALA A 1 223 ? -15.307 -7.295 26.179 1.00 90.75 223 ALA A O 1
ATOM 1690 N N . ASN A 1 224 ? -14.216 -7.379 24.216 1.00 92.25 224 ASN A N 1
ATOM 1691 C CA . ASN A 1 224 ? -13.453 -8.595 24.516 1.00 92.25 224 ASN A CA 1
ATOM 1692 C C . ASN A 1 224 ? -11.981 -8.353 24.843 1.00 92.25 224 ASN A C 1
ATOM 1694 O O . ASN A 1 224 ? -11.293 -9.252 25.316 1.00 92.25 224 ASN A O 1
ATOM 1698 N N . ARG A 1 225 ? -11.459 -7.146 24.624 1.00 88.00 225 ARG A N 1
ATOM 1699 C CA . ARG A 1 225 ? -10.023 -6.868 24.761 1.00 88.00 225 ARG A CA 1
ATOM 1700 C C . ARG A 1 225 ? -9.460 -7.195 26.146 1.00 88.00 225 ARG A C 1
ATOM 1702 O O . ARG A 1 225 ? -8.295 -7.563 26.257 1.00 88.00 225 ARG A O 1
ATOM 1709 N N . SER A 1 226 ? -10.268 -7.032 27.191 1.00 86.88 226 SER A N 1
ATOM 1710 C CA . SER A 1 226 ? -9.891 -7.332 28.577 1.00 86.88 226 SER A CA 1
ATOM 1711 C C . SER A 1 226 ? -10.128 -8.789 28.981 1.00 86.88 226 SER A C 1
ATOM 1713 O O . SER A 1 226 ? -9.583 -9.218 29.996 1.00 86.88 226 SER A O 1
ATOM 1715 N N . THR A 1 227 ? -10.936 -9.537 28.225 1.00 84.69 227 THR A N 1
ATOM 1716 C CA . THR A 1 227 ? -11.308 -10.925 28.533 1.00 84.69 227 THR A CA 1
ATOM 1717 C C . THR A 1 227 ? -10.469 -11.932 27.759 1.00 84.69 227 THR A C 1
ATOM 1719 O O . THR A 1 227 ? -10.241 -13.035 28.259 1.00 84.69 227 THR A O 1
ATOM 1722 N N . ILE A 1 228 ? -9.974 -11.554 26.577 1.00 88.25 228 ILE A N 1
ATOM 1723 C CA . ILE A 1 228 ? -9.173 -12.449 25.750 1.00 88.25 228 ILE A CA 1
ATOM 1724 C C . ILE A 1 228 ? -7.801 -12.726 26.362 1.00 88.25 228 ILE A C 1
ATOM 1726 O O . ILE A 1 228 ? -7.096 -11.821 26.817 1.00 88.25 228 ILE A O 1
ATOM 1730 N N . ARG A 1 229 ? -7.377 -13.991 26.320 1.00 84.75 229 ARG A N 1
ATOM 1731 C CA . ARG A 1 229 ? -6.124 -14.473 26.921 1.00 84.75 229 ARG A CA 1
ATOM 1732 C C . ARG A 1 229 ? -4.903 -13.749 26.362 1.00 84.75 229 ARG A C 1
ATOM 1734 O O . ARG A 1 229 ? -3.946 -13.500 27.091 1.00 84.75 229 ARG A O 1
ATOM 1741 N N . SER A 1 230 ? -4.909 -13.470 25.063 1.00 84.31 230 SER A N 1
ATOM 1742 C CA . SER A 1 230 ? -3.787 -12.844 24.361 1.00 84.31 230 SER A CA 1
ATOM 1743 C C . SER A 1 230 ? -3.702 -11.331 24.583 1.00 84.31 230 SER A C 1
ATOM 1745 O O . SER A 1 230 ? -2.649 -10.744 24.336 1.00 84.31 230 SER A O 1
ATOM 1747 N N . GLY A 1 231 ? -4.806 -10.677 24.969 1.00 81.75 231 GLY A N 1
ATOM 1748 C CA . GLY A 1 231 ? -4.969 -9.218 24.901 1.00 81.75 231 GLY A CA 1
ATOM 1749 C C . GLY A 1 231 ? -4.879 -8.628 23.481 1.00 81.75 231 GLY A C 1
ATOM 1750 O O . GLY A 1 231 ? -4.971 -7.408 23.315 1.00 81.75 231 GLY A O 1
ATOM 1751 N N . ASN A 1 232 ? -4.688 -9.473 22.461 1.00 83.56 232 ASN A N 1
ATOM 1752 C CA . ASN A 1 232 ? -4.546 -9.095 21.063 1.00 83.56 232 ASN A CA 1
ATOM 1753 C C . ASN A 1 232 ? -5.749 -9.625 20.263 1.00 83.56 232 ASN A C 1
ATOM 1755 O O . ASN A 1 232 ? -5.879 -10.840 20.116 1.00 83.56 232 ASN A O 1
ATOM 1759 N N . PRO A 1 233 ? -6.596 -8.750 19.701 1.00 83.56 233 PRO A N 1
ATOM 1760 C CA . PRO A 1 233 ? -7.784 -9.175 18.967 1.00 83.56 233 PRO A CA 1
ATOM 1761 C C . PRO A 1 233 ? -7.495 -9.991 17.701 1.00 83.56 233 PRO A C 1
ATOM 1763 O O . PRO A 1 233 ? -8.329 -10.792 17.286 1.00 83.56 233 PRO A O 1
ATOM 1766 N N . ASP A 1 234 ? -6.299 -9.834 17.126 1.00 85.25 234 ASP A N 1
ATOM 1767 C CA . ASP A 1 234 ? -5.859 -10.616 15.965 1.00 85.25 234 ASP A CA 1
ATOM 1768 C C . ASP A 1 234 ? -5.469 -12.060 16.337 1.00 85.25 234 ASP A C 1
ATOM 1770 O O . ASP A 1 234 ? -5.199 -12.879 15.460 1.00 85.25 234 ASP A O 1
ATOM 1774 N N . LEU A 1 235 ? -5.409 -12.387 17.634 1.00 88.19 235 LEU A N 1
ATOM 1775 C CA . LEU A 1 235 ? -4.968 -13.684 18.134 1.00 88.19 235 LEU A CA 1
ATOM 1776 C C . LEU A 1 235 ? -5.950 -14.236 19.169 1.00 88.19 235 LEU A C 1
ATOM 1778 O O . LEU A 1 235 ? -5.793 -14.013 20.368 1.00 88.19 235 LEU A O 1
ATOM 1782 N N . ILE A 1 236 ? -6.928 -15.001 18.691 1.00 88.75 236 ILE A N 1
ATOM 1783 C CA . ILE A 1 236 ? -7.864 -15.771 19.520 1.00 88.75 236 ILE A CA 1
ATOM 1784 C C . ILE A 1 236 ? -7.524 -17.259 19.476 1.00 88.75 236 ILE A C 1
ATOM 1786 O O . ILE A 1 236 ? -7.004 -17.760 18.475 1.00 88.75 236 ILE A O 1
ATOM 1790 N N . TYR A 1 237 ? -7.811 -17.972 20.563 1.00 88.06 237 TYR A N 1
ATOM 1791 C CA . TYR A 1 237 ? -7.523 -19.400 20.675 1.00 88.06 237 TYR A CA 1
ATOM 1792 C C . TYR A 1 237 ? -8.802 -20.245 20.677 1.00 88.06 237 TYR A C 1
ATOM 1794 O O . TYR A 1 237 ? -9.817 -19.834 21.233 1.00 88.06 237 TYR A O 1
ATOM 1802 N N . PRO A 1 238 ? -8.769 -21.473 20.128 1.00 91.12 238 PRO A N 1
ATOM 1803 C CA . PRO A 1 238 ? -9.895 -22.392 20.249 1.00 91.12 238 PRO A CA 1
ATOM 1804 C C . PRO A 1 238 ? -10.253 -22.677 21.716 1.00 91.12 238 PRO A C 1
ATOM 1806 O O . PRO A 1 238 ? -9.367 -22.896 22.545 1.00 91.12 238 PRO A O 1
ATOM 1809 N N . GLY A 1 239 ? -11.551 -22.711 22.019 1.00 87.50 239 GLY A N 1
ATOM 1810 C CA . GLY A 1 239 ? -12.099 -22.873 23.368 1.00 87.50 239 GLY A CA 1
ATOM 1811 C C . GLY A 1 239 ? -12.213 -21.570 24.165 1.00 87.50 239 GLY A C 1
ATOM 1812 O O . GLY A 1 239 ? -12.676 -21.597 25.302 1.00 87.50 239 GLY A O 1
ATOM 1813 N N . GLU A 1 240 ? -11.792 -20.441 23.596 1.00 88.81 240 GLU A N 1
ATOM 1814 C CA . GLU A 1 240 ? -11.970 -19.116 24.184 1.00 88.81 240 GLU A CA 1
ATOM 1815 C C . GLU A 1 240 ? -13.410 -18.632 24.014 1.00 88.81 240 GLU A C 1
ATOM 1817 O O . GLU A 1 240 ? -14.058 -18.920 23.010 1.00 88.81 240 GLU A O 1
ATOM 1822 N N . THR A 1 241 ? -13.919 -17.905 25.002 1.00 91.31 241 THR A N 1
ATOM 1823 C CA . THR A 1 241 ? -15.296 -17.413 25.002 1.00 91.31 241 THR A CA 1
ATOM 1824 C C . THR A 1 241 ? -15.302 -15.927 24.673 1.00 91.31 241 THR A C 1
ATOM 1826 O O . THR A 1 241 ? -14.692 -15.138 25.394 1.00 91.31 241 THR A O 1
ATOM 1829 N N . LEU A 1 242 ? -15.991 -15.554 23.596 1.00 90.88 242 LEU A N 1
ATOM 1830 C CA . LEU A 1 242 ? -16.145 -14.175 23.143 1.00 90.88 242 LEU A CA 1
ATOM 1831 C C . LEU A 1 242 ? -17.577 -13.690 23.359 1.00 90.88 242 LEU A C 1
ATOM 1833 O O . LEU A 1 242 ? -18.541 -14.396 23.067 1.00 90.88 242 LEU A O 1
ATOM 1837 N N . THR A 1 243 ? -17.701 -12.452 23.817 1.00 91.94 243 THR A N 1
ATOM 1838 C CA . THR A 1 243 ? -18.965 -11.735 23.967 1.00 91.94 243 THR A CA 1
ATOM 1839 C C . THR A 1 243 ? -19.232 -10.905 22.716 1.00 91.94 243 THR A C 1
ATOM 1841 O O . THR A 1 243 ? -18.523 -9.943 22.436 1.00 91.94 243 THR A O 1
ATOM 1844 N N . LEU A 1 244 ? -20.264 -11.247 21.962 1.00 91.88 244 LEU A N 1
ATOM 1845 C CA . LEU A 1 244 ? -20.754 -10.505 20.808 1.00 91.88 244 LEU A CA 1
ATOM 1846 C C . LEU A 1 244 ? -21.781 -9.463 21.290 1.00 91.88 244 LEU A C 1
ATOM 1848 O O . LEU A 1 244 ? -22.830 -9.846 21.804 1.00 91.88 244 LEU A O 1
ATOM 1852 N N . PRO A 1 245 ? -21.499 -8.151 21.195 1.00 90.69 245 PRO A N 1
ATOM 1853 C CA . PRO A 1 245 ? -22.409 -7.111 21.672 1.00 90.69 245 PRO A CA 1
ATOM 1854 C C . PRO A 1 245 ? -23.713 -7.058 20.862 1.00 90.69 245 PRO A C 1
ATOM 1856 O O . PRO A 1 245 ? -23.726 -7.481 19.705 1.00 90.69 245 PRO A O 1
ATOM 1859 N N . PRO A 1 246 ? -24.790 -6.484 21.413 1.00 89.31 246 PRO A N 1
ATOM 1860 C CA . PRO A 1 246 ? -26.010 -6.247 20.652 1.00 89.31 246 PRO A CA 1
ATOM 1861 C C . PRO A 1 246 ? -25.767 -5.344 19.431 1.00 89.31 246 PRO A C 1
ATOM 1863 O O . PRO A 1 246 ? -24.892 -4.476 19.437 1.00 89.31 246 PRO A O 1
ATOM 1866 N N . VAL A 1 247 ? -26.557 -5.557 18.382 1.00 83.00 247 VAL A N 1
ATOM 1867 C CA . VAL A 1 247 ? -26.582 -4.769 17.146 1.00 83.00 247 VAL A CA 1
ATOM 1868 C C . VAL A 1 247 ? -27.738 -3.768 17.224 1.00 83.00 247 VAL A C 1
ATOM 1870 O O . VAL A 1 247 ? -28.868 -4.063 16.845 1.00 83.00 247 VAL A O 1
ATOM 1873 N N . GLY A 1 248 ? -27.451 -2.582 17.768 1.00 62.97 248 GLY A N 1
ATOM 1874 C CA . GLY A 1 248 ? -28.399 -1.475 17.952 1.00 62.97 248 GLY A CA 1
ATOM 1875 C C . GLY A 1 248 ? -27.782 -0.118 17.653 1.00 62.97 248 GLY A C 1
ATOM 1876 O O . GLY A 1 248 ? -26.586 0.066 17.975 1.00 62.97 248 GLY A O 1
#

Sequence (248 aa):
MTERLRLTGLLMLEVAVVAGLHSLSRLDGFAVQWSDFGQWLDSSPYEDVVAAVLLLVALAIAYWLLISTAGYAGALVSGSPGLMRAARIVTVPAIRRLTQRALAISIAVSAVTGSVAPAIAGGASDATVVVDIGPDGQLRPPGTERPDESPVLPPHLPIRPEPDPVETLLFEEQLDGTVAHTVTVRRGDHMWSLAEEHLERVLGRTNFDDREVARYWVTVIDANRSTIRSGNPDLIYPGETLTLPPVG

pLDDT: mean 71.06, std 16.53, range [36.41, 93.5]

Radius of gyration: 32.77 Å; chains: 1; bounding box: 68×74×70 Å